Protein AF-A0A1S3DE75-F1 (afdb_monomer)

Structure (mmCIF, N/CA/C/O backbone):
data_AF-A0A1S3DE75-F1
#
_entry.id   AF-A0A1S3DE75-F1
#
loop_
_atom_site.group_PDB
_atom_site.id
_atom_site.type_symbol
_atom_site.label_atom_id
_atom_site.label_alt_id
_atom_site.label_comp_id
_atom_site.label_asym_id
_atom_site.label_entity_id
_atom_site.label_seq_id
_atom_site.pdbx_PDB_ins_code
_atom_site.Cartn_x
_atom_site.Cartn_y
_atom_site.Cartn_z
_atom_site.occupancy
_atom_site.B_iso_or_equiv
_atom_site.auth_seq_id
_atom_site.auth_comp_id
_atom_site.auth_asym_id
_atom_site.auth_atom_id
_atom_site.pdbx_PDB_model_num
ATOM 1 N N . MET A 1 1 ? -16.441 -26.857 -15.474 1.00 34.75 1 MET A N 1
ATOM 2 C CA . MET A 1 1 ? -15.901 -27.500 -14.256 1.00 34.75 1 MET A CA 1
ATOM 3 C C . MET A 1 1 ? -14.837 -26.567 -13.701 1.00 34.75 1 MET A C 1
ATOM 5 O O . MET A 1 1 ? -13.797 -26.429 -14.324 1.00 34.75 1 MET A O 1
ATOM 9 N N . PHE A 1 2 ? -15.134 -25.827 -12.632 1.00 34.88 2 PHE A N 1
ATOM 10 C CA . PHE A 1 2 ? -14.209 -24.833 -12.079 1.00 34.88 2 PHE A CA 1
ATOM 11 C C . PHE A 1 2 ? -13.299 -25.507 -11.050 1.00 34.88 2 PHE A C 1
ATOM 13 O O . PHE A 1 2 ? -13.782 -26.044 -10.053 1.00 34.88 2 PHE A O 1
ATOM 20 N N . SER A 1 3 ? -11.995 -25.526 -11.329 1.00 33.00 3 SER A N 1
ATOM 21 C CA . SER A 1 3 ? -10.992 -26.110 -10.441 1.00 33.00 3 SER A CA 1
ATOM 22 C C . SER A 1 3 ? -10.813 -25.211 -9.218 1.00 33.00 3 SER A C 1
ATOM 24 O O . SER A 1 3 ? -10.410 -24.055 -9.337 1.00 33.00 3 SER A O 1
ATOM 26 N N . LYS A 1 4 ? -11.157 -25.730 -8.036 1.00 35.06 4 LYS A N 1
ATOM 27 C CA . LYS A 1 4 ? -10.893 -25.080 -6.750 1.00 35.06 4 LYS A CA 1
ATOM 28 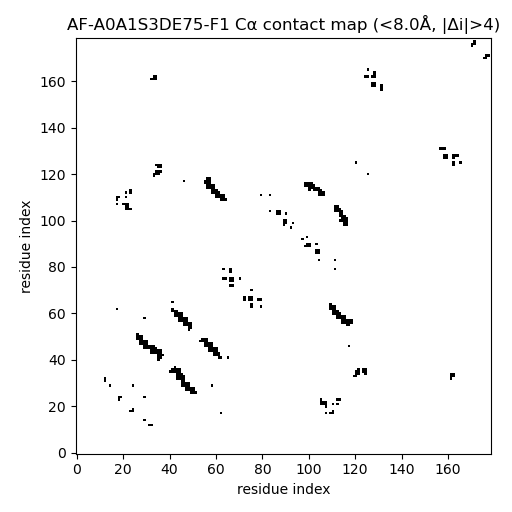C C . LYS A 1 4 ? -9.394 -25.151 -6.472 1.00 35.06 4 LYS A C 1
ATOM 30 O O . LYS A 1 4 ? -8.883 -26.210 -6.113 1.00 35.06 4 LYS A O 1
ATOM 35 N N . LEU A 1 5 ? -8.699 -24.023 -6.588 1.00 38.50 5 LEU A N 1
ATOM 36 C CA . LEU A 1 5 ? -7.341 -23.885 -6.071 1.00 38.50 5 LEU A CA 1
ATOM 37 C C . LEU A 1 5 ? -7.394 -23.823 -4.538 1.00 38.50 5 LEU A C 1
ATOM 39 O O . LEU A 1 5 ? -7.609 -22.778 -3.932 1.00 38.50 5 LEU A O 1
ATOM 43 N N . LYS A 1 6 ? -7.204 -24.983 -3.907 1.00 36.78 6 LYS A N 1
ATOM 44 C CA . LYS A 1 6 ? -6.891 -25.113 -2.484 1.00 36.78 6 LYS A CA 1
ATOM 45 C C . LYS A 1 6 ? -5.431 -24.694 -2.291 1.00 36.78 6 LYS A C 1
ATOM 47 O O . LYS A 1 6 ? -4.534 -25.489 -2.553 1.00 36.78 6 LYS A O 1
ATOM 52 N N . HIS A 1 7 ? -5.187 -23.459 -1.858 1.00 39.47 7 HIS A N 1
ATOM 53 C CA . HIS A 1 7 ? -3.853 -23.041 -1.428 1.00 39.47 7 HIS A CA 1
ATOM 54 C C . HIS A 1 7 ? -3.633 -23.426 0.034 1.00 39.47 7 HIS A C 1
ATOM 56 O O . HIS A 1 7 ? -4.394 -23.050 0.923 1.00 39.47 7 HIS A O 1
ATOM 62 N N . GLY A 1 8 ? -2.611 -24.256 0.242 1.00 29.09 8 GLY A N 1
ATOM 63 C CA . GLY A 1 8 ? -2.196 -24.759 1.538 1.00 29.09 8 GLY A CA 1
ATOM 64 C C . GLY A 1 8 ? -1.703 -23.647 2.457 1.00 29.09 8 GLY A C 1
ATOM 65 O O . GLY A 1 8 ? -0.953 -22.760 2.056 1.00 29.09 8 GLY A O 1
ATOM 66 N N . VAL A 1 9 ? -2.116 -23.756 3.715 1.00 41.72 9 VAL A N 1
ATOM 67 C CA . VAL A 1 9 ? -1.492 -23.102 4.861 1.00 41.72 9 VAL A CA 1
ATOM 68 C C . VAL A 1 9 ? -0.064 -23.635 4.978 1.00 41.72 9 VAL A C 1
ATOM 70 O O . VAL A 1 9 ? 0.138 -24.823 5.224 1.00 41.72 9 VAL A O 1
ATOM 73 N N . GLY A 1 10 ? 0.922 -22.763 4.785 1.00 28.89 10 GLY A N 1
ATOM 74 C CA . GLY A 1 10 ? 2.330 -23.102 4.946 1.00 28.89 10 GLY A CA 1
ATOM 75 C C . GLY A 1 10 ? 3.232 -21.871 4.926 1.00 28.89 10 GLY A C 1
ATOM 76 O O . GLY A 1 10 ? 3.527 -21.346 3.860 1.00 28.89 10 GLY A O 1
ATOM 77 N N . GLY A 1 11 ? 3.703 -21.459 6.108 1.00 29.78 11 GLY A N 1
ATOM 78 C CA . GLY A 1 11 ? 5.004 -20.794 6.259 1.00 29.78 11 GLY A CA 1
ATOM 79 C C . GLY A 1 11 ? 5.023 -19.266 6.367 1.00 29.78 11 GLY A C 1
ATOM 80 O O . GLY A 1 11 ? 5.466 -18.587 5.452 1.00 29.78 11 GLY A O 1
ATOM 81 N N . GLY A 1 12 ? 4.605 -18.754 7.528 1.00 37.59 12 GLY A N 1
AT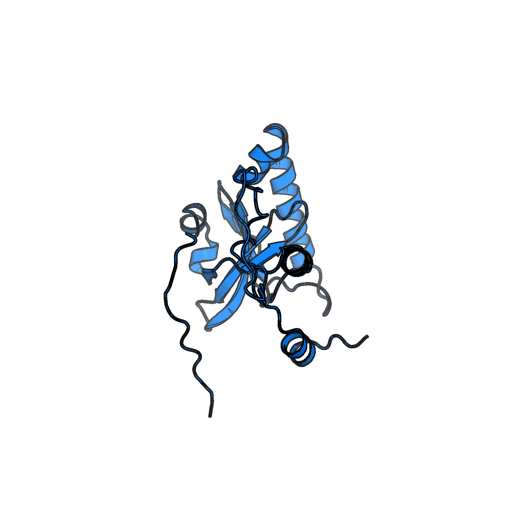OM 82 C CA . GLY A 1 12 ? 5.223 -17.647 8.276 1.00 37.59 12 GLY A CA 1
ATOM 83 C C . GLY A 1 12 ? 6.063 -16.595 7.539 1.00 37.59 12 GLY A C 1
ATOM 84 O O . GLY A 1 12 ? 7.282 -16.699 7.466 1.00 37.59 12 GLY A O 1
ATOM 85 N N . GLY A 1 13 ? 5.414 -15.490 7.184 1.00 36.56 13 GLY A N 1
ATOM 86 C CA . GLY A 1 13 ? 6.015 -14.160 7.134 1.00 36.56 13 GLY A CA 1
ATOM 87 C C . GLY A 1 13 ? 5.043 -13.227 7.833 1.00 36.56 13 GLY A C 1
ATOM 88 O O . GLY A 1 13 ? 4.163 -12.677 7.181 1.00 36.56 13 GLY A O 1
ATOM 89 N N . GLY A 1 14 ? 5.113 -13.190 9.168 1.00 39.88 14 GLY A N 1
ATOM 90 C CA . GLY A 1 14 ? 4.129 -12.529 10.018 1.00 39.88 14 GLY A CA 1
ATOM 91 C C . GLY A 1 14 ? 3.823 -11.124 9.519 1.00 39.88 14 GLY A C 1
ATOM 92 O O . GLY A 1 14 ? 4.705 -10.268 9.486 1.00 39.88 14 GLY A O 1
ATOM 93 N N . ALA A 1 15 ? 2.567 -10.917 9.134 1.00 49.06 15 ALA A N 1
ATOM 94 C CA . ALA A 1 15 ? 1.913 -9.625 9.167 1.00 49.06 15 ALA A CA 1
ATOM 95 C C . ALA A 1 15 ? 2.183 -9.026 10.553 1.00 49.06 15 ALA A C 1
ATOM 97 O O . ALA A 1 15 ? 1.559 -9.398 11.541 1.00 49.06 15 ALA A O 1
ATOM 98 N N . SER A 1 16 ? 3.234 -8.214 10.635 1.00 55.06 16 SER A N 1
ATOM 99 C CA . SER A 1 16 ? 3.745 -7.652 11.876 1.00 55.06 16 SER A CA 1
ATOM 100 C C . SER A 1 16 ? 2.615 -6.900 12.585 1.00 55.06 16 SER A C 1
ATOM 102 O O . SER A 1 16 ? 1.818 -6.257 11.902 1.00 55.06 16 SER A O 1
ATOM 104 N N . GLY A 1 17 ? 2.542 -6.957 13.923 1.00 58.66 17 GLY A N 1
ATOM 105 C CA . GLY A 1 17 ? 1.409 -6.494 14.757 1.00 58.66 17 GLY A CA 1
ATOM 106 C C . GLY A 1 17 ? 0.875 -5.068 14.512 1.00 58.66 17 GLY A C 1
ATOM 107 O O . GLY A 1 17 ? -0.168 -4.692 15.030 1.00 58.66 17 GLY A O 1
ATOM 108 N N . TYR A 1 18 ? 1.520 -4.276 13.660 1.00 63.47 18 TYR A N 1
ATOM 109 C CA . TYR A 1 18 ? 0.996 -3.020 13.115 1.00 63.47 18 TYR A CA 1
ATOM 110 C C . TYR A 1 18 ? -0.286 -3.203 12.288 1.00 63.47 18 TYR A C 1
ATOM 112 O O . TYR A 1 18 ? -1.089 -2.277 12.194 1.00 63.47 18 TYR A O 1
ATOM 120 N N . LEU A 1 19 ? -0.484 -4.387 11.697 1.00 66.12 19 LEU A N 1
ATOM 121 C CA . LEU A 1 19 ? -1.706 -4.730 10.970 1.00 66.12 19 LEU A CA 1
ATOM 122 C C . LEU A 1 19 ? -2.889 -5.019 11.894 1.00 66.12 19 LEU A C 1
ATOM 124 O O . LEU A 1 19 ? -4.020 -4.741 11.507 1.00 66.12 19 LEU A O 1
ATOM 128 N N . GLU A 1 20 ? -2.643 -5.516 13.109 1.00 66.62 20 GLU A N 1
ATOM 129 C CA . GLU A 1 20 ? -3.705 -5.760 14.098 1.00 66.62 20 GLU A CA 1
ATOM 130 C C . GLU A 1 20 ? -4.374 -4.449 14.536 1.00 66.62 20 GLU A C 1
ATOM 132 O O . GLU A 1 20 ? -5.568 -4.424 14.820 1.00 66.62 20 GLU A O 1
ATOM 137 N N . ASN A 1 21 ? -3.621 -3.345 14.515 1.00 76.12 21 ASN A N 1
ATOM 138 C CA . ASN A 1 21 ? -4.090 -2.023 14.928 1.00 76.12 21 ASN A CA 1
ATOM 139 C C . ASN A 1 21 ? -4.566 -1.135 13.766 1.00 76.12 21 ASN A C 1
ATOM 141 O O . ASN A 1 21 ? -5.000 -0.008 14.003 1.00 76.12 21 ASN A O 1
ATOM 145 N N . ASN A 1 22 ? -4.460 -1.586 12.512 1.00 88.00 22 ASN A N 1
ATOM 146 C CA . ASN A 1 22 ? -4.916 -0.811 11.359 1.00 88.00 22 ASN A CA 1
ATOM 147 C C . ASN A 1 22 ? -6.341 -1.233 10.956 1.00 88.00 22 ASN A C 1
ATOM 149 O O . ASN A 1 22 ? -6.628 -2.421 10.796 1.00 88.00 22 ASN A O 1
ATOM 153 N N . ALA A 1 23 ? -7.233 -0.257 10.748 1.00 91.56 23 ALA A N 1
ATOM 154 C CA . ALA A 1 23 ? -8.636 -0.497 10.399 1.00 91.56 23 ALA A CA 1
ATOM 155 C C . ALA A 1 23 ? -8.819 -1.308 9.102 1.00 91.56 23 ALA A C 1
ATOM 157 O O . ALA A 1 23 ? -9.837 -1.980 8.942 1.00 91.56 23 ALA A O 1
ATOM 158 N N . ILE A 1 24 ? -7.813 -1.335 8.217 1.00 93.00 24 ILE A N 1
ATOM 159 C CA . ILE A 1 24 ? -7.802 -2.142 6.988 1.00 93.00 24 ILE A CA 1
ATOM 160 C C . ILE A 1 24 ? -8.153 -3.624 7.251 1.00 93.00 24 ILE A C 1
ATOM 162 O O . ILE A 1 24 ? -8.858 -4.243 6.452 1.00 93.00 24 ILE A O 1
ATOM 166 N N . GLY A 1 25 ? -7.741 -4.189 8.396 1.00 91.56 25 GLY A N 1
ATOM 167 C CA . GLY A 1 25 ? -7.996 -5.593 8.752 1.00 91.56 25 GLY A CA 1
ATOM 168 C C . GLY A 1 25 ? -9.475 -5.923 9.005 1.00 91.56 25 GLY A C 1
ATOM 169 O O . GLY A 1 25 ? -9.885 -7.085 8.904 1.00 91.56 25 GLY A O 1
ATOM 170 N N . GLN A 1 26 ? -10.297 -4.904 9.280 1.00 93.12 26 GLN A N 1
ATOM 171 C CA . GLN A 1 26 ? -11.746 -5.045 9.452 1.00 93.12 26 GLN A CA 1
ATOM 172 C C . GLN A 1 26 ? -12.461 -5.282 8.118 1.00 93.12 26 GLN A C 1
ATOM 174 O O . GLN A 1 26 ? -13.496 -5.944 8.084 1.00 93.12 26 GLN A O 1
ATOM 179 N N . TYR A 1 27 ? -11.900 -4.779 7.016 1.00 94.81 27 TYR A N 1
ATOM 180 C CA . TYR A 1 27 ? -12.490 -4.866 5.679 1.00 94.81 27 TYR A CA 1
ATOM 181 C C . TYR A 1 27 ? -11.885 -5.995 4.840 1.00 94.81 27 TYR A C 1
ATOM 183 O O . TYR A 1 27 ? -12.559 -6.545 3.963 1.00 94.81 27 TYR A O 1
ATOM 191 N N . PHE A 1 28 ? -10.635 -6.368 5.124 1.00 95.75 28 PHE A N 1
ATOM 192 C CA . PHE A 1 28 ? -9.873 -7.316 4.319 1.00 95.75 28 PHE A CA 1
ATOM 193 C C . PHE A 1 28 ? -9.204 -8.399 5.163 1.00 95.75 28 PHE A C 1
ATOM 195 O O . PHE A 1 28 ? -8.755 -8.174 6.286 1.00 95.75 28 PHE A O 1
ATOM 202 N N . GLU A 1 29 ? -9.119 -9.594 4.593 1.00 94.94 29 GLU A N 1
ATOM 203 C CA . GLU A 1 29 ? -8.179 -10.618 5.028 1.00 94.94 29 GLU A CA 1
ATOM 204 C C . GLU A 1 29 ? -6.851 -10.387 4.304 1.00 94.94 29 GLU A C 1
ATOM 206 O O . GLU A 1 29 ? -6.811 -10.354 3.073 1.00 94.94 29 GLU A O 1
ATOM 211 N N . ILE A 1 30 ? -5.777 -10.178 5.066 1.00 93.75 30 ILE A N 1
ATOM 212 C CA . ILE A 1 30 ? -4.443 -9.897 4.530 1.00 93.75 30 ILE A CA 1
ATOM 213 C C . ILE A 1 30 ? -3.694 -11.216 4.370 1.00 93.75 30 ILE A C 1
ATOM 215 O O . ILE A 1 30 ? -3.505 -11.959 5.331 1.00 93.75 30 ILE A O 1
ATOM 219 N N . GLY A 1 31 ? -3.258 -11.490 3.148 1.00 91.75 31 GLY A N 1
ATOM 220 C CA . GLY A 1 31 ? -2.478 -12.659 2.787 1.00 91.75 31 GLY A CA 1
ATOM 221 C C . GLY A 1 31 ? -0.968 -12.420 2.837 1.00 91.75 31 GLY A C 1
ATOM 222 O O . GLY A 1 31 ? -0.432 -11.559 3.545 1.00 91.75 31 GLY A O 1
ATOM 223 N N . LYS A 1 32 ? -0.252 -13.230 2.058 1.00 90.94 32 LYS A N 1
ATOM 224 C CA . LYS A 1 32 ? 1.211 -13.209 1.990 1.00 90.94 32 LYS A CA 1
ATOM 225 C C . LYS A 1 32 ? 1.737 -11.946 1.307 1.00 90.94 32 LYS A C 1
ATOM 227 O O . LYS A 1 32 ? 1.088 -11.375 0.433 1.00 90.94 32 LYS A O 1
ATOM 232 N N . HIS A 1 33 ? 2.958 -11.563 1.669 1.00 91.00 33 HIS A N 1
ATOM 233 C CA . HIS A 1 33 ? 3.723 -10.547 0.948 1.00 91.00 33 HIS A CA 1
ATOM 234 C C . HIS A 1 33 ? 4.098 -11.075 -0.445 1.00 91.00 33 HIS A C 1
ATOM 236 O O . HIS A 1 33 ? 4.705 -12.141 -0.551 1.00 91.00 33 HIS A O 1
ATOM 242 N N . VAL A 1 34 ? 3.744 -10.342 -1.503 1.00 89.19 34 VAL A N 1
ATOM 243 C CA . VAL A 1 34 ? 3.984 -10.756 -2.898 1.00 89.19 34 VAL A CA 1
ATOM 244 C C . VAL A 1 34 ? 4.890 -9.822 -3.683 1.00 89.19 34 VAL A C 1
ATOM 246 O O . VAL A 1 34 ? 5.525 -10.256 -4.638 1.00 89.19 34 VAL A O 1
ATOM 249 N N . SER A 1 35 ? 4.974 -8.545 -3.313 1.00 90.62 35 SER A N 1
ATOM 250 C CA . SER A 1 35 ? 5.757 -7.571 -4.077 1.00 90.62 35 SER A CA 1
ATOM 251 C C . SER A 1 35 ? 6.100 -6.344 -3.240 1.00 90.62 35 SER A C 1
ATOM 253 O O . SER A 1 35 ? 5.491 -6.095 -2.204 1.00 90.62 35 SER A O 1
ATOM 255 N N . SER A 1 36 ? 7.077 -5.546 -3.667 1.00 91.06 36 SER A N 1
ATOM 256 C CA . SER A 1 36 ? 7.283 -4.196 -3.117 1.00 91.06 36 SER A CA 1
ATOM 257 C C . SER A 1 36 ? 7.188 -3.141 -4.216 1.00 91.06 36 SER A C 1
ATOM 259 O O . SER A 1 36 ? 7.433 -3.460 -5.377 1.00 91.06 36 SER A O 1
ATOM 261 N N . ALA A 1 37 ? 6.811 -1.908 -3.884 1.00 91.25 37 ALA A N 1
ATOM 262 C CA . ALA A 1 37 ? 6.658 -0.829 -4.859 1.00 91.25 37 ALA A CA 1
ATOM 263 C C . ALA A 1 37 ? 6.902 0.565 -4.261 1.00 91.25 37 ALA A C 1
ATOM 265 O O . ALA A 1 37 ? 7.109 0.731 -3.056 1.00 91.25 37 ALA A O 1
ATOM 266 N N . GLY A 1 38 ? 6.836 1.569 -5.138 1.00 88.06 38 GLY A N 1
ATOM 267 C CA . GLY A 1 38 ? 7.056 2.973 -4.814 1.00 88.06 38 GLY A CA 1
ATOM 268 C C . GLY A 1 38 ? 8.529 3.328 -4.603 1.00 88.06 38 GLY A C 1
ATOM 269 O O . GLY A 1 38 ? 9.402 2.463 -4.720 1.00 88.06 38 GLY A O 1
ATOM 270 N N . PRO A 1 39 ? 8.810 4.607 -4.300 1.00 83.88 39 PRO A N 1
ATOM 271 C CA . PRO A 1 39 ? 10.160 5.067 -4.001 1.00 83.88 39 PRO A CA 1
ATOM 272 C C . PRO A 1 39 ? 10.783 4.214 -2.900 1.00 83.88 39 PRO A C 1
ATOM 274 O O . PRO A 1 39 ? 10.120 3.924 -1.905 1.00 83.88 39 PRO A O 1
ATOM 277 N N . GLU A 1 40 ? 12.036 3.795 -3.083 1.00 84.56 40 GLU A N 1
ATOM 278 C CA . GLU A 1 40 ? 12.788 3.034 -2.072 1.00 84.56 40 GLU A CA 1
ATOM 279 C C . GLU A 1 40 ? 12.097 1.717 -1.640 1.00 84.56 40 GLU A C 1
ATOM 281 O O . GLU A 1 40 ? 12.392 1.160 -0.584 1.00 84.56 40 GLU A O 1
ATOM 286 N N . MET A 1 41 ? 11.157 1.201 -2.451 1.00 88.00 41 MET A N 1
ATOM 287 C CA . MET A 1 41 ? 10.432 -0.058 -2.216 1.00 88.00 41 MET A CA 1
ATOM 288 C C . MET A 1 41 ? 9.715 -0.110 -0.853 1.00 88.00 41 MET A C 1
ATOM 290 O O . MET A 1 41 ? 9.597 -1.176 -0.226 1.00 88.00 41 MET A O 1
ATOM 294 N N . VAL A 1 42 ? 9.259 1.060 -0.390 1.00 91.44 42 VAL A N 1
ATOM 295 C CA . VAL A 1 42 ? 8.653 1.257 0.935 1.00 91.44 42 VAL A CA 1
ATOM 296 C C . VAL A 1 42 ? 7.266 0.640 1.056 1.00 91.44 42 VAL A C 1
ATOM 298 O O . VAL A 1 42 ? 6.897 0.214 2.149 1.00 91.44 42 VAL A O 1
ATOM 301 N N . TRP A 1 43 ? 6.515 0.541 -0.044 1.00 94.25 43 TRP A N 1
ATOM 302 C CA . TRP A 1 43 ? 5.235 -0.154 -0.035 1.00 94.25 43 TRP A CA 1
ATOM 303 C C . TRP A 1 43 ? 5.460 -1.653 -0.131 1.00 94.25 43 TRP A C 1
ATOM 305 O O . TRP A 1 43 ? 6.038 -2.138 -1.106 1.00 94.25 43 TRP A O 1
ATOM 315 N N . LYS A 1 44 ? 4.969 -2.394 0.857 1.00 93.75 44 LYS A N 1
ATOM 316 C CA . LYS A 1 44 ? 4.830 -3.848 0.804 1.00 93.75 44 LYS A CA 1
ATOM 317 C C . LYS A 1 44 ? 3.440 -4.184 0.295 1.00 93.75 44 LYS A C 1
ATOM 319 O O . LYS A 1 44 ? 2.451 -3.697 0.827 1.00 93.75 44 LYS A O 1
ATOM 324 N N . ILE A 1 45 ? 3.380 -4.983 -0.761 1.00 94.50 45 ILE A N 1
ATOM 325 C CA . ILE A 1 45 ? 2.142 -5.393 -1.416 1.00 94.50 45 ILE A CA 1
ATOM 326 C C . ILE A 1 45 ? 1.831 -6.810 -0.970 1.00 94.50 45 ILE A C 1
ATOM 328 O O . ILE A 1 45 ? 2.618 -7.729 -1.209 1.00 94.50 45 ILE A O 1
ATOM 332 N N . HIS A 1 46 ? 0.688 -6.974 -0.329 1.00 94.06 46 HIS A N 1
ATOM 333 C CA . HIS A 1 46 ? 0.161 -8.255 0.098 1.00 94.06 46 HIS A CA 1
ATOM 334 C C . HIS A 1 46 ? -1.014 -8.657 -0.785 1.00 94.06 46 HIS A C 1
ATOM 336 O O . HIS A 1 46 ? -1.795 -7.803 -1.216 1.00 94.06 46 HIS A O 1
ATOM 342 N N . ASP A 1 47 ? -1.153 -9.960 -1.014 1.00 94.06 47 ASP A N 1
ATOM 343 C CA . ASP A 1 47 ? -2.425 -10.511 -1.476 1.00 94.06 47 ASP A CA 1
ATOM 344 C C . ASP A 1 47 ? -3.499 -10.205 -0.423 1.00 94.06 47 ASP A C 1
ATOM 346 O O . ASP A 1 47 ? -3.204 -10.117 0.771 1.00 94.06 47 ASP A O 1
ATOM 350 N N . GLY A 1 48 ? -4.751 -10.061 -0.836 1.00 95.06 48 GLY A N 1
ATOM 351 C CA . GLY A 1 48 ? -5.847 -9.886 0.102 1.00 95.06 48 GLY A CA 1
ATOM 352 C C . GLY A 1 48 ? -7.188 -10.312 -0.462 1.00 95.06 48 GLY A C 1
ATOM 353 O O . GLY A 1 48 ? -7.366 -10.453 -1.672 1.00 95.06 48 GLY A O 1
ATOM 354 N N . VAL A 1 49 ? -8.147 -10.502 0.437 1.00 96.31 49 VAL A N 1
ATOM 355 C CA . VAL A 1 49 ? -9.531 -10.831 0.091 1.00 96.31 49 VAL A CA 1
ATOM 356 C C . VAL A 1 49 ? -10.461 -9.878 0.824 1.00 96.31 49 VAL A C 1
ATOM 358 O O . VAL A 1 49 ? -10.382 -9.723 2.043 1.00 96.31 49 VAL A O 1
ATOM 361 N N . ARG A 1 50 ? -11.360 -9.222 0.089 1.00 96.50 50 ARG A N 1
ATOM 362 C CA . ARG A 1 50 ? -12.377 -8.358 0.685 1.00 96.50 50 ARG A CA 1
ATOM 363 C C . ARG A 1 50 ? -13.417 -9.199 1.411 1.00 96.50 50 ARG A C 1
ATOM 365 O O . ARG A 1 50 ? -14.042 -10.070 0.815 1.00 96.50 50 ARG A O 1
ATOM 372 N N . ARG A 1 51 ? -13.653 -8.905 2.689 1.00 95.88 51 ARG A N 1
ATOM 373 C CA . ARG A 1 51 ? -14.540 -9.708 3.546 1.00 95.88 51 ARG A CA 1
ATOM 374 C C . ARG A 1 51 ? -16.007 -9.663 3.120 1.00 95.88 51 ARG A C 1
ATOM 376 O O . ARG A 1 51 ? -16.723 -10.629 3.348 1.00 95.88 51 ARG A O 1
ATOM 383 N N . SER A 1 52 ? -16.458 -8.562 2.517 1.00 95.56 52 SER A N 1
ATOM 384 C CA . SER A 1 52 ? -17.870 -8.373 2.165 1.00 95.56 52 SER A CA 1
ATOM 385 C C . SER A 1 52 ? -18.341 -9.229 0.988 1.00 95.56 52 SER A C 1
ATOM 387 O O . SER A 1 52 ? -19.485 -9.671 0.990 1.00 95.56 52 SER A O 1
ATOM 389 N N . ASP A 1 53 ? -17.491 -9.459 -0.016 1.00 95.69 53 ASP A N 1
ATOM 390 C CA . ASP A 1 53 ? -17.871 -10.169 -1.244 1.00 95.69 53 ASP A CA 1
ATOM 391 C C . ASP A 1 53 ? -16.852 -11.209 -1.726 1.00 95.69 53 ASP A C 1
ATOM 393 O O . ASP A 1 53 ? -17.043 -11.816 -2.779 1.00 95.69 53 ASP A O 1
ATOM 397 N N . GLY A 1 54 ? -15.776 -11.428 -0.971 1.00 94.88 54 GLY A N 1
ATOM 398 C CA . GLY A 1 54 ? -14.760 -12.431 -1.277 1.00 94.88 54 GLY A CA 1
ATOM 399 C C . GLY A 1 54 ? -13.890 -12.097 -2.488 1.00 94.88 54 GLY A C 1
ATOM 400 O O . GLY A 1 54 ? -13.193 -12.980 -2.985 1.00 94.88 54 GLY A O 1
ATOM 401 N N . LYS A 1 55 ? -13.923 -10.859 -3.000 1.00 95.44 55 LYS A N 1
ATOM 402 C CA . LYS A 1 55 ? -13.094 -10.475 -4.148 1.00 95.44 55 LYS A CA 1
ATOM 403 C C . LYS A 1 55 ? -11.630 -10.345 -3.757 1.00 95.44 55 LYS A C 1
ATOM 405 O O . LYS A 1 55 ? -11.303 -9.767 -2.720 1.00 95.44 55 LYS A O 1
ATOM 410 N N . GLU A 1 56 ? -10.766 -10.847 -4.631 1.00 95.44 56 GLU A N 1
ATOM 411 C CA . GLU A 1 56 ? -9.323 -10.654 -4.537 1.00 95.44 56 GLU A CA 1
ATOM 412 C C . GLU A 1 56 ? -8.981 -9.166 -4.657 1.00 95.44 56 GLU A C 1
ATOM 414 O O . GLU A 1 56 ? -9.581 -8.435 -5.453 1.00 95.44 56 GLU A O 1
ATOM 419 N N . VAL A 1 57 ? -7.999 -8.734 -3.874 1.00 96.81 57 VAL A N 1
ATOM 420 C CA . VAL A 1 57 ? -7.448 -7.378 -3.864 1.00 96.81 57 VAL A CA 1
ATOM 421 C C . VAL A 1 57 ? -5.945 -7.429 -3.600 1.00 96.81 57 VAL A C 1
ATOM 423 O O . VAL A 1 57 ? -5.412 -8.455 -3.174 1.00 96.81 57 VAL A O 1
ATOM 426 N N . SER A 1 58 ? -5.267 -6.300 -3.786 1.00 96.50 58 SER A N 1
ATOM 427 C CA . SER A 1 58 ? -3.913 -6.106 -3.268 1.00 96.50 58 SER A CA 1
ATOM 428 C C . SER A 1 58 ? -3.882 -5.013 -2.215 1.00 96.50 58 SER A C 1
ATOM 430 O O . SER A 1 58 ? -4.435 -3.929 -2.413 1.00 96.50 58 SER A O 1
ATOM 432 N N . ILE A 1 59 ? -3.219 -5.304 -1.098 1.00 96.88 59 ILE A N 1
ATOM 433 C CA . ILE A 1 59 ? -3.139 -4.430 0.071 1.00 96.88 59 ILE A CA 1
ATOM 434 C C . ILE A 1 59 ? -1.725 -3.876 0.155 1.00 96.88 59 ILE A C 1
ATOM 436 O O . ILE A 1 59 ? -0.754 -4.620 0.293 1.00 96.88 59 ILE A O 1
ATOM 440 N N . PHE A 1 60 ? -1.616 -2.560 0.054 1.00 96.88 60 PHE A N 1
ATOM 441 C CA . PHE A 1 60 ? -0.360 -1.836 0.149 1.00 96.88 60 PHE A CA 1
ATOM 442 C C . PHE A 1 60 ? -0.165 -1.392 1.589 1.00 96.88 60 PHE A C 1
ATOM 444 O O . PHE A 1 60 ? -1.055 -0.773 2.161 1.00 96.88 60 PHE A O 1
ATOM 451 N N . ILE A 1 61 ? 0.994 -1.701 2.165 1.00 95.69 61 ILE A N 1
ATOM 452 C CA . ILE A 1 61 ? 1.321 -1.415 3.561 1.00 95.69 61 ILE A CA 1
ATOM 453 C C . ILE A 1 61 ? 2.680 -0.732 3.619 1.00 95.69 61 ILE A C 1
ATOM 455 O O . ILE A 1 61 ? 3.664 -1.220 3.064 1.00 95.69 61 ILE A O 1
ATOM 459 N N . PHE A 1 62 ? 2.737 0.394 4.316 1.00 94.50 62 PHE A N 1
ATOM 460 C CA . PHE A 1 62 ? 3.968 1.100 4.631 1.00 94.50 62 PHE A CA 1
ATOM 461 C C . PHE A 1 62 ? 4.129 1.180 6.145 1.00 94.50 62 PHE A C 1
ATOM 463 O O . PHE A 1 62 ? 3.315 1.795 6.829 1.00 94.50 62 PHE A O 1
ATOM 470 N N . GLU A 1 63 ? 5.201 0.588 6.670 1.00 92.44 63 GLU A N 1
ATOM 471 C CA . GLU A 1 63 ? 5.561 0.706 8.082 1.00 92.44 63 GLU A CA 1
ATOM 472 C C . GLU A 1 63 ? 6.376 1.982 8.312 1.00 92.44 63 GLU A C 1
ATOM 474 O O . GLU A 1 63 ? 7.497 2.125 7.815 1.00 92.44 63 GLU A O 1
ATOM 479 N N . LYS A 1 64 ? 5.871 2.896 9.144 1.00 90.81 64 LYS A N 1
ATOM 480 C CA . LYS A 1 64 ? 6.504 4.202 9.384 1.00 90.81 64 LYS A CA 1
ATOM 481 C C . LYS A 1 64 ? 7.897 4.078 10.008 1.00 90.81 64 LYS A C 1
ATOM 483 O O . LYS A 1 64 ? 8.742 4.948 9.801 1.00 90.81 64 LYS A O 1
ATOM 488 N N . LYS A 1 65 ? 8.182 2.977 10.715 1.00 86.81 65 LYS A N 1
ATOM 489 C CA . LYS A 1 65 ? 9.521 2.665 11.250 1.00 86.81 65 LYS A CA 1
ATOM 490 C C . LYS A 1 65 ? 10.582 2.508 10.150 1.00 86.81 65 LYS A C 1
ATOM 492 O O . LYS A 1 65 ? 11.765 2.722 10.395 1.00 86.81 65 LYS A O 1
ATOM 497 N N . MET A 1 66 ? 10.189 2.144 8.923 1.00 82.50 66 MET A N 1
ATOM 498 C CA . MET A 1 66 ? 11.126 2.044 7.800 1.00 82.50 66 MET A CA 1
ATOM 499 C C . MET A 1 66 ? 11.668 3.416 7.390 1.00 82.50 66 MET A C 1
ATOM 501 O O . MET A 1 66 ? 12.837 3.517 7.018 1.00 82.50 66 MET A O 1
ATOM 505 N N . ALA A 1 67 ? 10.875 4.482 7.531 1.00 80.94 67 ALA A N 1
ATOM 506 C CA . ALA A 1 67 ? 11.353 5.836 7.261 1.00 80.94 67 ALA A CA 1
ATOM 507 C C . ALA A 1 67 ? 12.410 6.306 8.271 1.00 80.94 67 ALA A C 1
ATOM 509 O O . ALA A 1 67 ? 13.289 7.078 7.899 1.00 80.94 67 ALA A O 1
ATOM 510 N N . GLU A 1 68 ? 12.373 5.812 9.512 1.00 74.62 68 GLU A N 1
ATOM 511 C CA . GLU A 1 68 ? 13.398 6.113 10.525 1.00 74.62 68 GLU A CA 1
ATOM 512 C C . GLU A 1 68 ? 14.751 5.481 10.187 1.00 74.62 68 GLU A C 1
ATOM 514 O O . GLU A 1 68 ? 15.793 6.061 10.472 1.00 74.62 68 GLU A O 1
ATOM 519 N N . LYS A 1 69 ? 14.747 4.299 9.560 1.00 70.88 69 LYS A N 1
ATOM 520 C CA . LYS A 1 69 ? 15.981 3.630 9.122 1.00 70.88 69 LYS A CA 1
ATOM 521 C C . LYS A 1 69 ? 16.591 4.294 7.896 1.00 70.88 69 LYS A C 1
ATOM 523 O O . LYS A 1 69 ? 17.808 4.335 7.758 1.00 70.88 69 LYS A O 1
ATOM 528 N N . LEU A 1 70 ? 15.739 4.787 7.002 1.00 64.81 70 LEU A N 1
ATOM 529 C CA . LEU A 1 70 ? 16.166 5.346 5.726 1.00 64.81 70 LEU A CA 1
ATOM 530 C C . LEU A 1 70 ? 16.595 6.817 5.846 1.00 64.81 70 LEU A C 1
ATOM 532 O O . LEU A 1 70 ? 17.386 7.299 5.041 1.00 64.81 70 LEU A O 1
ATOM 536 N N . HIS A 1 71 ? 16.082 7.548 6.841 1.00 64.88 71 HIS A N 1
ATOM 537 C CA . HIS A 1 71 ? 16.282 8.988 6.971 1.00 64.88 71 HIS A CA 1
ATOM 538 C C . HIS A 1 71 ? 16.415 9.447 8.434 1.00 64.88 71 HIS A C 1
ATOM 540 O O . HIS A 1 71 ? 15.995 8.775 9.366 1.00 64.88 71 HIS A O 1
ATOM 546 N N . LYS A 1 72 ? 16.942 10.664 8.654 1.00 70.75 72 LYS A N 1
ATOM 547 C CA . LYS A 1 72 ? 16.948 11.299 9.989 1.00 70.75 72 LYS A CA 1
ATOM 548 C C . LYS A 1 72 ? 15.510 11.407 10.550 1.00 70.75 72 LYS A C 1
ATOM 550 O O . LYS A 1 72 ? 14.620 11.748 9.770 1.00 70.75 72 LYS A O 1
ATOM 555 N N . PRO A 1 73 ? 15.281 11.277 11.878 1.00 62.19 73 PRO A N 1
ATOM 556 C CA . PRO A 1 73 ? 13.942 11.232 12.494 1.00 62.19 73 PRO A CA 1
ATOM 557 C C . PRO A 1 73 ? 12.976 12.342 12.052 1.00 62.19 73 PRO A C 1
ATOM 559 O O . PRO A 1 73 ? 11.795 12.091 11.838 1.00 62.19 73 PRO A O 1
ATOM 562 N N . LYS A 1 74 ? 13.488 13.560 11.813 1.00 65.12 74 LYS A N 1
ATOM 563 C CA . LYS A 1 74 ? 12.703 14.709 11.319 1.00 65.12 74 LYS A CA 1
ATOM 564 C C . LYS A 1 74 ? 12.017 14.477 9.963 1.00 65.12 74 LYS A C 1
ATOM 566 O O . LYS A 1 74 ? 11.111 15.224 9.627 1.00 65.12 74 LYS A O 1
ATOM 571 N N . ARG A 1 75 ? 12.443 13.484 9.174 1.00 78.19 75 ARG A N 1
ATOM 572 C CA . ARG A 1 75 ? 11.877 13.190 7.847 1.00 78.19 75 ARG A CA 1
ATOM 573 C C . ARG A 1 75 ? 10.817 12.093 7.862 1.00 78.19 75 ARG A C 1
ATOM 575 O O . ARG A 1 75 ? 10.146 11.938 6.851 1.00 78.19 75 ARG A O 1
ATOM 582 N N . LYS A 1 76 ? 10.633 11.361 8.970 1.00 85.12 76 LYS A N 1
ATOM 583 C CA . LYS A 1 76 ? 9.593 10.321 9.079 1.00 85.12 76 LYS A CA 1
ATOM 584 C C . LYS A 1 76 ? 8.210 10.890 8.767 1.00 85.12 76 LYS A C 1
ATOM 586 O O . LYS A 1 76 ? 7.488 10.330 7.945 1.00 85.12 76 LYS A O 1
ATOM 591 N N . GLU A 1 77 ? 7.883 12.019 9.389 1.00 88.44 77 GLU A N 1
ATOM 592 C CA . GLU A 1 77 ? 6.593 12.685 9.205 1.00 88.44 77 GLU A CA 1
ATOM 593 C C . GLU A 1 77 ? 6.429 13.178 7.768 1.00 88.44 77 GLU A C 1
ATOM 595 O O . GLU A 1 77 ? 5.420 12.911 7.129 1.00 88.44 77 GLU A O 1
ATOM 600 N N . THR A 1 78 ? 7.472 13.800 7.212 1.00 90.38 78 THR A N 1
ATOM 601 C CA . THR A 1 78 ? 7.478 14.265 5.820 1.00 90.38 78 THR A CA 1
ATOM 602 C C . THR A 1 78 ? 7.266 13.120 4.830 1.00 90.38 78 THR A C 1
ATOM 604 O O . THR A 1 78 ? 6.466 13.251 3.912 1.00 90.38 78 THR A O 1
ATOM 607 N N . VAL A 1 79 ? 7.952 11.987 5.012 1.00 91.00 79 VAL A N 1
ATOM 608 C CA . VAL A 1 79 ? 7.781 10.803 4.155 1.00 91.00 79 VAL A CA 1
ATOM 609 C C . VAL A 1 79 ? 6.363 10.253 4.287 1.00 91.00 79 VAL A C 1
ATOM 611 O O . VAL A 1 79 ? 5.722 9.982 3.278 1.00 91.00 79 VAL A O 1
ATOM 614 N N . THR A 1 80 ? 5.856 10.138 5.515 1.00 92.56 80 THR A N 1
ATOM 615 C CA . THR A 1 80 ? 4.491 9.663 5.782 1.00 92.56 80 THR A CA 1
ATOM 616 C C . THR A 1 80 ? 3.456 10.563 5.102 1.00 92.56 80 THR A C 1
ATOM 618 O O . THR A 1 80 ? 2.571 10.056 4.421 1.00 92.56 80 THR A O 1
ATOM 621 N N . GLU A 1 81 ? 3.604 11.885 5.206 1.00 94.06 81 GLU A N 1
ATOM 622 C CA . GLU A 1 81 ? 2.723 12.865 4.564 1.00 94.06 81 GLU A CA 1
ATOM 623 C C . GLU A 1 81 ? 2.750 12.753 3.036 1.00 94.06 81 GLU A C 1
ATOM 625 O O . GLU A 1 81 ? 1.698 12.681 2.404 1.00 94.06 81 GLU A O 1
ATOM 630 N N . ILE A 1 82 ? 3.946 12.684 2.438 1.00 93.94 82 ILE A N 1
ATOM 631 C CA . ILE A 1 82 ? 4.113 12.547 0.984 1.00 93.94 82 ILE A CA 1
ATOM 632 C C . ILE A 1 82 ? 3.425 11.274 0.486 1.00 93.94 82 ILE A C 1
ATOM 634 O O . ILE A 1 82 ? 2.687 11.312 -0.498 1.00 93.94 82 ILE A O 1
ATOM 638 N N . LEU A 1 83 ? 3.645 10.150 1.172 1.00 95.44 83 LEU A N 1
ATOM 639 C CA . LEU A 1 83 ? 3.031 8.874 0.819 1.00 95.44 83 LEU A CA 1
ATOM 640 C C . LEU A 1 83 ? 1.507 8.930 0.961 1.00 95.44 83 LEU A C 1
ATOM 642 O O . LEU A 1 83 ? 0.797 8.488 0.058 1.00 95.44 83 LEU A O 1
ATOM 646 N N . ARG A 1 84 ? 0.999 9.526 2.047 1.00 95.88 84 ARG A N 1
ATOM 647 C CA . ARG A 1 84 ? -0.440 9.685 2.275 1.00 95.88 84 ARG A CA 1
ATOM 648 C C . ARG A 1 84 ? -1.095 10.527 1.184 1.00 95.88 84 ARG A C 1
ATOM 650 O O . ARG A 1 84 ? -2.130 10.142 0.642 1.00 95.88 84 ARG A O 1
ATOM 657 N N . LEU A 1 85 ? -0.488 11.663 0.840 1.00 96.44 85 LEU A N 1
ATOM 658 C CA . LEU A 1 85 ? -0.983 12.550 -0.208 1.00 96.44 85 LEU A CA 1
ATOM 659 C C . LEU A 1 85 ? -0.940 11.879 -1.585 1.00 96.44 85 LEU A C 1
ATOM 661 O O . LEU A 1 85 ? -1.879 12.037 -2.361 1.00 96.44 85 LEU A O 1
ATOM 665 N N . GLY A 1 86 ? 0.101 11.091 -1.868 1.00 95.31 86 GLY A N 1
ATOM 666 C CA . GLY A 1 86 ? 0.209 10.323 -3.108 1.00 95.31 86 GLY A CA 1
ATOM 667 C C . GLY A 1 86 ? -0.952 9.343 -3.298 1.00 95.31 86 GLY A C 1
ATOM 668 O O . GLY A 1 86 ? -1.528 9.288 -4.383 1.00 95.31 86 GLY A O 1
ATOM 669 N N . VAL A 1 87 ? -1.359 8.631 -2.240 1.00 96.25 87 VAL A N 1
ATOM 670 C CA . VAL A 1 87 ? -2.524 7.730 -2.304 1.00 96.25 87 VAL A CA 1
ATOM 671 C C . VAL A 1 87 ? -3.822 8.517 -2.489 1.00 96.25 87 VAL A C 1
ATOM 673 O O . VAL A 1 87 ? -4.614 8.173 -3.361 1.00 96.25 87 VAL A O 1
ATOM 676 N N . LYS A 1 88 ? -4.003 9.638 -1.779 1.00 96.19 88 LYS A N 1
ATOM 677 C CA . LYS A 1 88 ? -5.178 10.511 -1.969 1.00 96.19 88 LYS A CA 1
ATOM 678 C C . LYS A 1 88 ? -5.292 11.061 -3.393 1.00 96.19 88 LYS A C 1
ATOM 680 O O . LYS A 1 88 ? -6.393 11.210 -3.907 1.00 96.19 88 LYS A O 1
ATOM 685 N N . GLN A 1 89 ? -4.173 11.372 -4.045 1.00 95.38 89 GLN A N 1
ATOM 686 C CA . GLN A 1 89 ? -4.177 11.771 -5.455 1.00 95.38 89 GLN A CA 1
ATOM 687 C C . GLN A 1 89 ? -4.544 10.596 -6.367 1.00 95.38 89 GLN A C 1
ATOM 689 O O . GLN A 1 89 ? -5.339 10.764 -7.291 1.00 95.38 89 GLN A O 1
ATOM 694 N N . LEU A 1 90 ? -4.010 9.405 -6.084 1.00 94.88 90 LEU A N 1
ATOM 695 C CA . LEU A 1 90 ? -4.329 8.185 -6.825 1.00 94.88 90 LEU A CA 1
ATOM 696 C C . LEU A 1 90 ? -5.826 7.838 -6.758 1.00 94.88 90 LEU A C 1
ATOM 698 O O . LEU A 1 90 ? -6.387 7.421 -7.762 1.00 94.88 90 LEU A O 1
ATOM 702 N N . GLU A 1 91 ? -6.492 8.083 -5.625 1.00 94.44 91 GLU A N 1
ATOM 703 C CA . GLU A 1 91 ? -7.948 7.911 -5.469 1.00 94.44 91 GLU A CA 1
ATOM 704 C C . GLU A 1 91 ? -8.772 8.786 -6.434 1.00 94.44 91 GLU A C 1
ATOM 706 O O . GLU A 1 91 ? -9.868 8.402 -6.857 1.00 94.44 91 GLU A O 1
ATOM 711 N N . VAL A 1 92 ? -8.256 9.967 -6.790 1.00 94.94 92 VAL A N 1
ATOM 712 C CA . VAL A 1 92 ? -8.936 10.925 -7.677 1.00 94.94 92 VAL A CA 1
ATOM 713 C C . VAL A 1 92 ? -8.682 10.602 -9.152 1.00 94.94 92 VAL A C 1
ATOM 715 O O . VAL A 1 92 ? -9.561 10.820 -9.991 1.00 94.94 92 VAL A O 1
ATOM 718 N N . TYR A 1 93 ? -7.511 10.060 -9.494 1.00 92.00 93 TYR A N 1
ATOM 719 C CA . TYR A 1 93 ? -7.182 9.709 -10.872 1.00 92.00 93 TYR A CA 1
ATOM 720 C C . TYR A 1 93 ? -7.905 8.436 -11.321 1.00 92.00 93 TYR A C 1
ATOM 722 O O . TYR A 1 93 ? -7.648 7.341 -10.832 1.00 92.00 93 TYR A O 1
ATOM 730 N N . ARG A 1 94 ? -8.783 8.563 -12.322 1.00 86.25 94 ARG A N 1
ATOM 731 C CA . ARG A 1 94 ? -9.474 7.421 -12.937 1.00 86.25 94 ARG A CA 1
ATOM 732 C C . ARG A 1 94 ? -9.063 7.256 -14.388 1.00 86.25 94 ARG A C 1
ATOM 734 O O . ARG A 1 94 ? -9.528 7.988 -15.257 1.00 86.25 94 ARG A O 1
ATOM 741 N N . HIS A 1 95 ? -8.201 6.279 -14.643 1.00 88.69 95 HIS A N 1
ATOM 742 C CA . HIS A 1 95 ? -7.771 5.917 -15.988 1.00 88.69 95 HIS A CA 1
ATOM 743 C C . HIS A 1 95 ? -7.504 4.406 -16.068 1.00 88.69 95 HIS A C 1
ATOM 745 O O . HIS A 1 95 ? -6.921 3.872 -15.130 1.00 88.69 95 HIS A O 1
ATOM 751 N N . PRO A 1 96 ? -7.835 3.714 -17.177 1.00 86.19 96 PRO A N 1
ATOM 752 C CA . PRO A 1 96 ? -7.621 2.264 -17.306 1.00 86.19 96 PRO A CA 1
ATOM 753 C C . PRO A 1 96 ? -6.165 1.804 -17.145 1.00 86.19 96 PRO A C 1
ATOM 755 O O . PRO A 1 96 ? -5.912 0.642 -16.863 1.00 86.19 96 PRO A O 1
ATOM 758 N N . LYS A 1 97 ? -5.203 2.712 -17.354 1.00 87.50 97 LYS A N 1
ATOM 759 C CA . LYS A 1 97 ? -3.756 2.463 -17.195 1.00 87.50 97 LYS A CA 1
ATOM 760 C C . LYS A 1 97 ? -3.181 2.978 -15.864 1.00 87.50 97 LYS A C 1
ATOM 762 O O . LYS A 1 97 ? -1.966 3.086 -15.732 1.00 87.50 97 LYS A O 1
ATOM 767 N N . ILE A 1 98 ? -4.030 3.374 -14.916 1.00 89.94 98 ILE A N 1
ATOM 768 C CA . ILE A 1 98 ? -3.632 3.829 -13.579 1.00 89.94 98 ILE A CA 1
ATOM 769 C C . ILE A 1 98 ? -4.239 2.872 -12.557 1.00 89.94 98 ILE A C 1
ATOM 771 O O . ILE A 1 98 ? -5.407 2.514 -12.669 1.00 89.94 98 ILE A O 1
ATOM 775 N N . LEU A 1 99 ? -3.436 2.489 -11.564 1.00 92.50 99 LEU A N 1
ATOM 776 C CA . LEU A 1 99 ? -3.838 1.572 -10.503 1.00 92.50 99 LEU A CA 1
ATOM 777 C C . LEU A 1 99 ? -5.090 2.081 -9.777 1.00 92.50 99 LEU A C 1
ATOM 779 O O . LEU A 1 99 ? -5.083 3.181 -9.220 1.00 92.50 99 LEU A O 1
ATOM 783 N N . SER A 1 100 ? -6.146 1.270 -9.757 1.00 94.00 100 SER A N 1
ATOM 784 C CA . SER A 1 100 ? -7.409 1.644 -9.123 1.00 94.00 100 SER A CA 1
ATOM 785 C C . SER A 1 100 ? -7.398 1.381 -7.614 1.00 94.00 100 SER A C 1
ATOM 787 O O . SER A 1 100 ? -7.186 0.250 -7.167 1.00 94.00 100 SER A O 1
ATOM 789 N N . VAL A 1 101 ? -7.670 2.421 -6.818 1.00 96.56 101 VAL A N 1
ATOM 790 C CA . VAL A 1 101 ? -7.860 2.313 -5.362 1.00 96.56 101 VAL A CA 1
ATOM 791 C C . VAL A 1 101 ? -9.290 1.861 -5.062 1.00 96.56 101 VAL A C 1
ATOM 793 O O . VAL A 1 101 ? -10.257 2.509 -5.459 1.00 96.56 101 VAL A O 1
ATOM 796 N N . LEU A 1 102 ? -9.418 0.740 -4.349 1.00 95.62 102 LEU A N 1
ATOM 797 C CA . LEU A 1 102 ? -10.697 0.147 -3.944 1.00 95.62 102 LEU A CA 1
ATOM 798 C C . LEU A 1 102 ? -11.096 0.522 -2.516 1.00 95.62 102 LEU A C 1
ATOM 800 O O . LEU A 1 102 ? -12.288 0.589 -2.219 1.00 95.62 102 LEU A O 1
ATOM 804 N N . HIS A 1 103 ? -10.112 0.730 -1.640 1.00 97.12 103 HIS A N 1
ATOM 805 C CA . HIS A 1 103 ? -10.310 1.212 -0.275 1.00 97.12 103 HIS A CA 1
ATOM 806 C C . HIS A 1 103 ? -9.313 2.334 -0.005 1.00 97.12 103 HIS A C 1
ATOM 808 O O . HIS A 1 103 ? -8.123 2.122 -0.271 1.00 97.12 103 HIS A O 1
ATOM 814 N N . PRO A 1 104 ? -9.778 3.494 0.489 1.00 96.81 104 PRO A N 1
ATOM 815 C CA . PRO A 1 104 ? -8.924 4.648 0.728 1.00 96.81 104 PRO A CA 1
ATOM 816 C C . PRO A 1 104 ? -7.858 4.350 1.783 1.00 96.81 104 PRO A C 1
ATOM 818 O O . PRO A 1 104 ? -7.858 3.309 2.440 1.00 96.81 104 PRO A O 1
ATOM 821 N N . ILE A 1 105 ? -6.926 5.279 1.944 1.00 97.12 105 ILE A N 1
ATOM 822 C CA . ILE A 1 105 ? -5.852 5.118 2.920 1.00 97.12 105 ILE A CA 1
ATOM 823 C C . ILE A 1 105 ? -6.344 5.134 4.376 1.00 97.12 105 ILE A C 1
ATOM 825 O O . ILE A 1 105 ? -6.975 6.083 4.833 1.00 97.12 105 ILE A O 1
ATOM 829 N N . GLU A 1 106 ? -5.971 4.093 5.113 1.00 96.12 106 GLU A N 1
ATOM 830 C CA . GLU A 1 106 ? -6.140 3.928 6.552 1.00 96.12 106 GLU A CA 1
ATOM 831 C C . GLU A 1 106 ? -4.800 4.150 7.258 1.00 96.12 106 GLU A C 1
ATOM 833 O O . GLU A 1 106 ? -3.774 3.543 6.923 1.00 96.12 106 GLU A O 1
ATOM 838 N N . GLU A 1 107 ? -4.803 5.006 8.272 1.00 94.69 107 GLU A N 1
ATOM 839 C CA . GLU A 1 107 ? -3.609 5.377 9.022 1.00 94.69 107 GLU A CA 1
ATOM 840 C C . GLU A 1 107 ? -3.717 4.929 10.480 1.00 94.69 107 GLU A C 1
ATOM 842 O O . GLU A 1 107 ? -4.695 5.210 11.167 1.00 94.69 107 GLU A O 1
ATOM 847 N N . CYS A 1 108 ? -2.669 4.268 10.970 1.00 92.50 108 CYS A N 1
ATOM 848 C CA . CYS A 1 108 ? -2.463 4.007 12.390 1.00 92.50 108 CYS A CA 1
ATOM 849 C C . CYS A 1 108 ? -1.120 4.623 12.843 1.00 92.50 108 CYS A C 1
ATOM 851 O O . CYS A 1 108 ? -0.348 5.119 12.008 1.00 92.50 108 CYS A O 1
ATOM 853 N N . PRO A 1 109 ? -0.796 4.633 14.150 1.00 90.94 109 PRO A N 1
ATOM 854 C CA . PRO A 1 109 ? 0.458 5.209 14.645 1.00 90.94 109 PRO A CA 1
ATOM 855 C C . PRO A 1 109 ? 1.716 4.632 13.983 1.00 90.94 109 PRO A C 1
ATOM 857 O O . PRO A 1 109 ? 2.695 5.355 13.801 1.00 90.94 109 PRO A O 1
ATOM 860 N N . ASP A 1 110 ? 1.658 3.371 13.548 1.00 90.88 110 ASP A N 1
ATOM 861 C CA . ASP A 1 110 ? 2.821 2.636 13.053 1.00 90.88 110 ASP A CA 1
ATOM 862 C C . ASP A 1 110 ? 2.835 2.404 11.537 1.00 90.88 110 ASP A C 1
ATOM 864 O O . ASP A 1 110 ? 3.897 2.103 10.983 1.00 90.88 110 ASP A O 1
ATOM 868 N N . ALA A 1 111 ? 1.701 2.548 10.844 1.00 94.12 111 ALA A N 1
ATOM 869 C CA . ALA A 1 111 ? 1.595 2.194 9.431 1.00 94.12 111 ALA A CA 1
ATOM 870 C C . ALA A 1 111 ? 0.556 3.013 8.649 1.00 94.12 111 ALA A C 1
ATOM 872 O O . ALA A 1 111 ? -0.399 3.551 9.209 1.00 94.12 111 ALA A O 1
ATOM 873 N N . LEU A 1 112 ? 0.752 3.063 7.331 1.00 95.88 112 LEU A N 1
ATOM 874 C CA . LEU A 1 112 ? -0.258 3.434 6.339 1.00 95.88 112 LEU A CA 1
ATOM 875 C C . LEU A 1 112 ? -0.668 2.176 5.572 1.00 95.88 112 LEU A C 1
ATOM 877 O O . LEU A 1 112 ? 0.205 1.383 5.208 1.00 95.88 112 LEU A O 1
ATOM 881 N N . ALA A 1 113 ? -1.959 2.008 5.293 1.00 96.94 113 ALA A N 1
ATOM 882 C CA . ALA A 1 113 ? -2.454 0.902 4.483 1.00 96.94 113 ALA A CA 1
ATOM 883 C C . ALA A 1 113 ? -3.594 1.331 3.555 1.00 96.94 113 ALA A C 1
ATOM 885 O O . ALA A 1 113 ? -4.415 2.151 3.935 1.00 96.94 113 ALA A O 1
ATOM 886 N N . PHE A 1 114 ? -3.666 0.778 2.347 1.00 97.56 114 PHE A N 1
ATOM 887 C CA . PHE A 1 114 ? -4.797 0.974 1.429 1.00 97.56 114 PHE A CA 1
ATOM 888 C C . PHE A 1 114 ? -4.986 -0.264 0.548 1.00 97.56 114 PHE A C 1
ATOM 890 O O . PHE A 1 114 ? -4.075 -1.092 0.440 1.00 97.56 114 PHE A O 1
ATOM 897 N N . ALA A 1 115 ? -6.158 -0.410 -0.077 1.00 97.50 115 ALA A N 1
ATOM 898 C CA . ALA A 1 115 ? -6.451 -1.554 -0.943 1.00 97.50 115 ALA A CA 1
ATOM 899 C C . ALA A 1 115 ? -6.716 -1.123 -2.386 1.00 97.50 115 ALA A C 1
ATOM 901 O O . ALA A 1 115 ? -7.327 -0.089 -2.652 1.00 97.50 115 ALA A O 1
ATOM 902 N N . THR A 1 116 ? -6.285 -1.957 -3.323 1.00 96.94 116 THR A N 1
ATOM 903 C CA . THR A 1 116 ? -6.356 -1.728 -4.771 1.00 96.94 116 THR A CA 1
ATOM 904 C C . THR A 1 116 ? -6.882 -2.965 -5.483 1.00 96.94 116 THR A C 1
ATOM 906 O O . THR A 1 116 ? -7.066 -4.020 -4.866 1.00 96.94 116 THR A O 1
ATOM 909 N N . GLU A 1 117 ? -7.121 -2.843 -6.786 1.00 94.69 117 GLU A N 1
ATOM 910 C CA . GLU A 1 117 ? -7.299 -4.013 -7.645 1.00 94.69 117 GLU A CA 1
ATOM 911 C C . GLU A 1 117 ? -6.137 -5.019 -7.495 1.00 94.69 117 GLU A C 1
ATOM 913 O O . GLU A 1 117 ? -5.032 -4.629 -7.114 1.00 94.69 117 GLU A O 1
ATOM 918 N N . PRO A 1 118 ? -6.355 -6.319 -7.765 1.00 93.19 118 PRO A N 1
ATOM 919 C CA . PRO A 1 118 ? -5.290 -7.314 -7.691 1.00 93.19 118 PRO A CA 1
ATOM 920 C C . PRO A 1 118 ? -4.076 -6.948 -8.550 1.00 93.19 118 PRO A C 1
ATOM 922 O O . PRO A 1 118 ? -4.168 -6.845 -9.773 1.00 93.19 118 PRO A O 1
ATOM 925 N N . VAL A 1 119 ? -2.918 -6.826 -7.908 1.00 90.38 119 VAL A N 1
ATOM 926 C CA . VAL A 1 119 ? -1.617 -6.593 -8.534 1.00 90.38 119 VAL A CA 1
ATOM 927 C C . VAL A 1 119 ? -0.816 -7.884 -8.505 1.00 90.38 119 VAL A C 1
ATOM 929 O O . VAL A 1 119 ? -0.587 -8.478 -7.455 1.00 90.38 119 VAL A O 1
ATOM 932 N N . TYR A 1 120 ? -0.335 -8.308 -9.671 1.00 84.69 120 TYR A N 1
ATOM 933 C CA . TYR A 1 120 ? 0.470 -9.523 -9.773 1.00 84.69 120 TYR A CA 1
ATOM 934 C C . TYR A 1 120 ? 1.885 -9.336 -9.207 1.00 84.69 120 TYR A C 1
ATOM 936 O O . TYR A 1 120 ? 2.348 -10.139 -8.395 1.00 84.69 120 TYR A O 1
ATOM 944 N N . ALA A 1 121 ? 2.578 -8.285 -9.644 1.00 84.06 121 ALA A N 1
ATOM 945 C CA . ALA A 1 121 ? 3.901 -7.899 -9.169 1.00 84.06 121 ALA A CA 1
ATOM 946 C C . ALA A 1 121 ? 4.227 -6.470 -9.618 1.00 84.06 121 ALA A C 1
ATOM 948 O O . ALA A 1 121 ? 3.637 -5.958 -10.570 1.00 84.06 121 ALA A O 1
ATOM 949 N N . SER A 1 122 ? 5.205 -5.843 -8.970 1.00 86.00 122 SER A N 1
ATOM 950 C CA . SER A 1 122 ? 5.868 -4.658 -9.506 1.00 86.00 122 SER A CA 1
ATOM 951 C C . SER A 1 122 ? 7.003 -5.063 -10.445 1.00 86.00 122 SER A C 1
ATOM 953 O O . SER A 1 122 ? 7.618 -6.121 -10.285 1.00 86.00 122 SER A O 1
ATOM 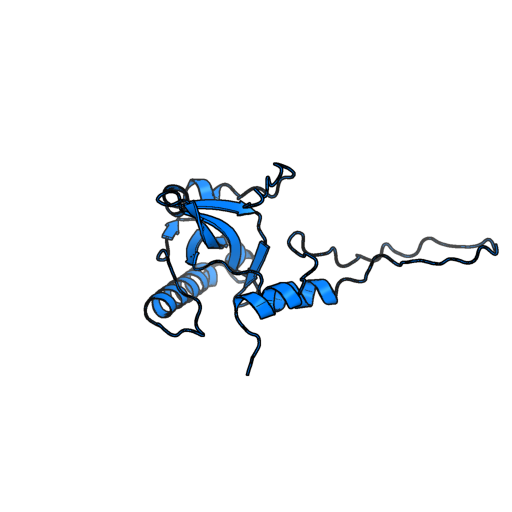955 N N . LEU A 1 123 ? 7.345 -4.181 -11.385 1.00 85.31 123 LEU A N 1
ATOM 956 C CA . LEU A 1 123 ? 8.507 -4.377 -12.253 1.00 85.31 123 L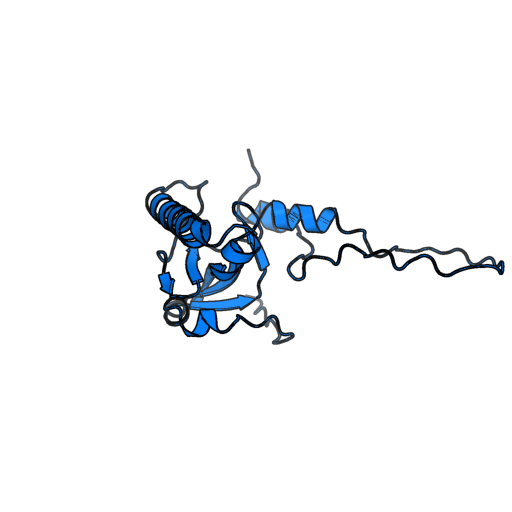EU A CA 1
ATOM 957 C C . LEU A 1 123 ? 9.793 -4.589 -11.442 1.00 85.31 123 LEU A C 1
ATOM 959 O O . LEU A 1 123 ? 10.597 -5.452 -11.770 1.00 85.31 123 LEU A O 1
ATOM 963 N N . ALA A 1 124 ? 9.969 -3.849 -10.350 1.00 83.81 124 ALA A N 1
ATOM 964 C CA . ALA A 1 124 ? 11.151 -3.975 -9.512 1.00 83.81 124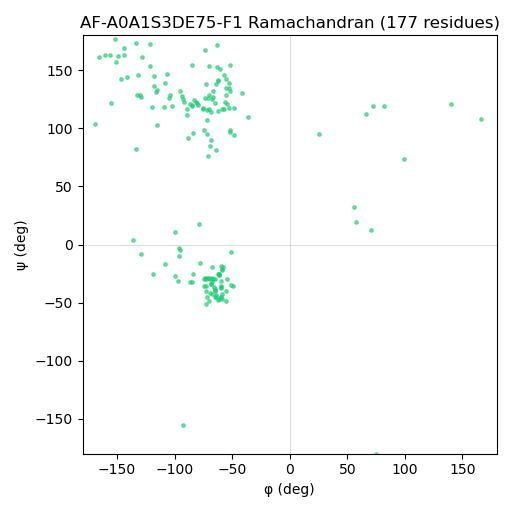 ALA A CA 1
ATOM 965 C C . ALA A 1 124 ? 11.238 -5.353 -8.821 1.00 83.81 124 ALA A C 1
ATOM 967 O O . ALA A 1 124 ? 12.323 -5.922 -8.735 1.00 83.81 124 ALA A O 1
ATOM 968 N N . SER A 1 125 ? 10.109 -5.943 -8.406 1.00 82.44 125 SER A N 1
ATOM 969 C CA . SER A 1 125 ? 10.071 -7.323 -7.894 1.00 82.44 125 SER A CA 1
ATOM 970 C C . SER A 1 125 ? 10.303 -8.377 -8.986 1.00 82.44 125 SER A C 1
ATOM 972 O O . SER A 1 125 ? 10.832 -9.450 -8.689 1.00 82.44 125 SER A O 1
ATOM 974 N N . ILE A 1 126 ? 9.941 -8.087 -10.240 1.00 82.62 126 ILE A N 1
ATOM 975 C CA . ILE A 1 126 ? 10.245 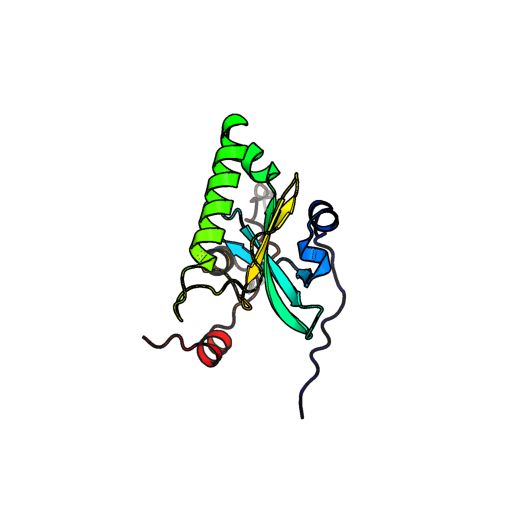-8.945 -11.395 1.00 82.62 126 ILE A CA 1
ATOM 976 C C . ILE A 1 126 ? 11.744 -8.926 -11.707 1.00 82.62 126 ILE A C 1
ATOM 978 O O . ILE A 1 126 ? 12.366 -9.980 -11.822 1.00 82.62 126 ILE A O 1
ATOM 982 N N . LEU A 1 127 ? 12.339 -7.738 -11.788 1.00 80.81 127 LEU A N 1
ATOM 983 C CA . LEU A 1 127 ? 13.761 -7.572 -12.090 1.00 80.81 127 LEU A CA 1
ATOM 984 C C . LEU A 1 127 ? 14.657 -8.148 -10.985 1.00 80.81 127 LEU A C 1
ATOM 986 O O . LEU A 1 127 ? 15.620 -8.849 -11.282 1.00 80.81 127 LEU A O 1
ATOM 990 N N . ALA A 1 128 ? 14.293 -7.956 -9.714 1.00 75.88 128 ALA A N 1
ATOM 991 C CA . ALA A 1 128 ? 15.036 -8.526 -8.589 1.00 75.88 128 ALA A CA 1
ATOM 992 C C . ALA A 1 128 ? 15.080 -10.069 -8.602 1.00 75.88 128 ALA A C 1
ATOM 994 O O . ALA A 1 128 ? 16.001 -10.669 -8.050 1.00 75.88 128 ALA A O 1
ATOM 995 N N . PHE A 1 129 ? 14.095 -10.731 -9.223 1.00 64.69 129 PHE A N 1
ATOM 996 C CA . PHE A 1 129 ? 14.131 -12.181 -9.426 1.00 64.69 129 PHE A CA 1
ATOM 997 C C . PHE A 1 129 ? 15.144 -12.585 -10.503 1.00 64.69 129 PHE A C 1
ATOM 999 O O . PHE A 1 129 ? 15.858 -13.567 -10.318 1.00 64.69 129 PHE A O 1
ATOM 1006 N N . GLN A 1 130 ? 15.232 -11.824 -11.599 1.00 62.00 130 GLN A N 1
ATOM 1007 C CA . GLN A 1 130 ? 16.150 -12.105 -12.710 1.00 62.00 130 GLN A CA 1
ATOM 1008 C C . GLN A 1 130 ? 17.621 -11.906 -12.326 1.00 62.00 130 GLN A C 1
ATOM 1010 O O . GLN A 1 130 ? 18.483 -12.636 -12.806 1.00 62.00 130 GLN A O 1
ATOM 1015 N N . GLU A 1 131 ? 17.905 -10.944 -11.449 1.00 60.28 131 GLU A N 1
ATOM 1016 C CA . GLU A 1 131 ? 19.267 -10.644 -10.997 1.00 60.28 131 GLU A CA 1
ATOM 1017 C C . GLU A 1 131 ? 19.787 -11.644 -9.948 1.00 60.28 131 GLU A C 1
ATOM 1019 O O . GLU A 1 131 ? 20.993 -11.744 -9.720 1.00 60.28 131 GLU A O 1
ATOM 1024 N N . SER A 1 132 ? 18.905 -12.436 -9.323 1.00 55.66 132 SER A N 1
ATOM 1025 C CA . SER A 1 132 ? 19.348 -13.462 -8.382 1.00 55.66 132 SER A CA 1
ATOM 1026 C C . SER A 1 132 ? 19.937 -14.654 -9.143 1.00 55.66 132 SER A C 1
ATOM 1028 O O . SER A 1 132 ? 19.198 -15.326 -9.872 1.00 55.66 132 SER A O 1
ATOM 1030 N N . PRO A 1 133 ? 21.235 -14.969 -8.967 1.00 49.94 133 PRO A N 1
ATOM 1031 C CA . PRO A 1 133 ? 21.864 -16.063 -9.689 1.00 49.94 133 PRO A CA 1
ATOM 1032 C C . PRO A 1 133 ? 21.072 -17.353 -9.459 1.00 49.94 133 PRO A C 1
ATOM 1034 O O . PRO A 1 133 ? 20.728 -17.715 -8.328 1.00 49.94 133 PRO A O 1
ATOM 1037 N N . ALA A 1 134 ? 20.720 -18.026 -10.555 1.00 51.25 134 ALA A N 1
ATOM 1038 C CA . ALA A 1 134 ? 20.144 -19.359 -10.496 1.00 51.25 134 ALA A CA 1
ATOM 1039 C C . ALA A 1 134 ? 21.065 -20.261 -9.656 1.00 51.25 134 ALA A C 1
ATOM 1041 O O . ALA A 1 134 ? 22.286 -20.154 -9.795 1.00 51.25 134 ALA A O 1
ATOM 1042 N N . PRO A 1 135 ? 20.530 -21.139 -8.785 1.00 49.31 135 PRO A N 1
ATOM 1043 C CA . PRO A 1 135 ? 21.355 -22.178 -8.200 1.00 49.31 135 PRO A CA 1
ATOM 1044 C C . PRO A 1 135 ? 21.927 -22.965 -9.373 1.00 49.31 135 PRO A C 1
ATOM 1046 O O . PRO A 1 135 ? 21.172 -23.494 -10.188 1.00 49.31 135 PRO A O 1
ATOM 1049 N N . ASN A 1 136 ? 23.251 -22.929 -9.495 1.00 47.94 136 ASN A N 1
ATOM 1050 C CA . ASN A 1 136 ? 24.024 -23.601 -10.524 1.00 47.94 136 ASN A CA 1
ATOM 1051 C C . ASN A 1 136 ? 23.385 -24.956 -10.852 1.00 47.94 136 ASN A C 1
ATOM 1053 O O . ASN A 1 136 ? 23.454 -25.879 -10.041 1.00 47.94 136 ASN A O 1
ATOM 1057 N N . HIS A 1 137 ? 22.787 -25.097 -12.037 1.00 47.41 137 HIS A N 1
ATOM 1058 C CA . HIS A 1 137 ? 22.563 -26.416 -12.610 1.00 47.41 137 HIS A CA 1
ATOM 1059 C C . HIS A 1 137 ? 23.942 -26.930 -13.028 1.00 47.41 137 HIS A C 1
ATOM 1061 O O . HIS A 1 137 ? 24.339 -26.867 -14.189 1.00 47.41 137 HIS A O 1
ATOM 1067 N N . SER A 1 138 ? 24.726 -27.354 -12.041 1.00 42.34 138 SER A N 1
ATOM 1068 C CA . SER A 1 138 ? 26.021 -27.974 -12.236 1.00 42.34 138 SER A CA 1
ATOM 1069 C C . SER A 1 138 ? 25.793 -29.337 -12.883 1.00 42.34 138 SER A C 1
ATOM 1071 O O . SER A 1 138 ? 25.626 -30.347 -12.201 1.00 42.34 138 SER A O 1
ATOM 1073 N N . THR A 1 139 ? 25.785 -29.390 -14.212 1.00 41.69 139 THR A N 1
ATOM 1074 C CA . THR A 1 139 ? 26.209 -30.601 -14.911 1.00 41.69 139 THR A CA 1
ATOM 1075 C C . THR A 1 139 ? 27.713 -30.730 -14.683 1.00 41.69 139 THR A C 1
ATOM 1077 O O . THR A 1 139 ? 28.506 -30.234 -15.478 1.00 41.69 139 THR A O 1
ATOM 1080 N N . ASN A 1 140 ? 28.120 -31.323 -13.562 1.00 45.00 140 ASN A N 1
ATOM 1081 C CA . ASN A 1 140 ? 29.522 -31.673 -13.353 1.00 45.00 140 ASN A CA 1
ATOM 1082 C C . ASN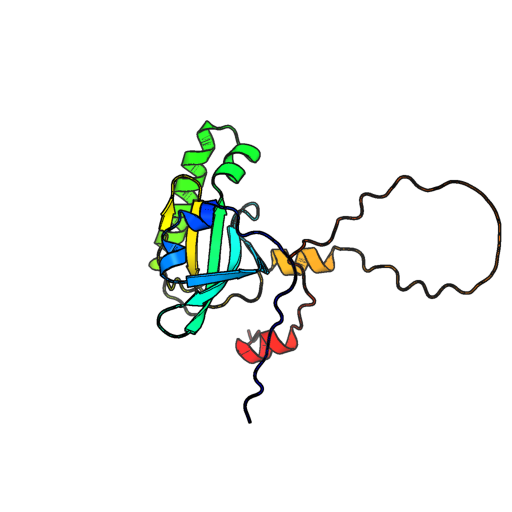 A 1 140 ? 29.812 -32.977 -14.115 1.00 45.00 140 ASN A C 1
ATOM 1084 O O . ASN A 1 140 ? 29.209 -33.998 -13.774 1.00 45.00 140 ASN A O 1
ATOM 1088 N N . PRO A 1 141 ? 30.740 -33.011 -15.090 1.00 43.12 141 PRO A N 1
ATOM 1089 C CA . PRO A 1 141 ? 31.427 -34.250 -15.408 1.00 43.12 141 PRO A CA 1
ATOM 1090 C C . PRO A 1 141 ? 32.366 -34.571 -14.239 1.00 43.12 141 PRO A C 1
ATOM 1092 O O . PRO A 1 141 ? 33.132 -33.721 -13.782 1.00 43.12 141 PRO A O 1
ATOM 1095 N N . VAL A 1 142 ? 32.277 -35.793 -13.719 1.00 46.00 142 VAL A N 1
ATOM 1096 C CA . VAL A 1 142 ? 33.184 -36.272 -12.676 1.00 46.00 142 VAL A CA 1
ATOM 1097 C C . VAL A 1 142 ? 34.571 -36.460 -13.297 1.00 46.00 142 VAL A C 1
ATOM 1099 O O . VAL A 1 142 ? 34.742 -37.287 -14.184 1.00 46.00 142 VAL A O 1
ATOM 1102 N N . THR A 1 143 ? 35.565 -35.707 -12.833 1.00 43.25 143 THR A N 1
ATOM 1103 C CA . THR A 1 143 ? 36.985 -36.085 -12.932 1.00 43.25 143 THR A CA 1
ATOM 1104 C C . THR A 1 143 ? 37.748 -35.370 -11.822 1.00 43.25 143 THR A C 1
ATOM 1106 O O . THR A 1 143 ? 37.653 -34.154 -11.678 1.00 43.25 143 THR A O 1
ATOM 1109 N N . GLY A 1 144 ? 38.409 -36.165 -10.979 1.00 40.69 144 GLY A N 1
ATOM 1110 C CA . GLY A 1 144 ? 38.939 -35.767 -9.677 1.00 40.69 144 GLY A CA 1
ATOM 1111 C C . GLY A 1 144 ? 40.182 -34.878 -9.697 1.00 40.69 144 GLY A C 1
ATOM 1112 O O . GLY A 1 144 ? 40.871 -34.744 -10.703 1.00 40.69 144 GLY A O 1
ATOM 1113 N N . GLY A 1 145 ? 40.485 -34.317 -8.526 1.00 37.41 145 GLY A N 1
ATOM 1114 C CA . GLY A 1 145 ? 41.712 -33.570 -8.269 1.00 37.41 145 GLY A CA 1
ATOM 1115 C C . GLY A 1 145 ? 41.628 -32.777 -6.969 1.00 37.41 145 GLY A C 1
ATOM 1116 O O . GLY A 1 145 ? 40.894 -31.805 -6.867 1.00 37.41 145 GLY A O 1
ATOM 1117 N N . SER A 1 146 ? 42.365 -33.233 -5.967 1.00 43.53 146 SER A N 1
ATOM 1118 C CA . SER A 1 146 ? 42.544 -32.677 -4.625 1.00 43.53 146 SER A CA 1
ATOM 1119 C C . SER A 1 146 ? 43.177 -31.277 -4.592 1.00 43.53 146 SER A C 1
ATOM 1121 O O . SER A 1 146 ? 44.191 -31.067 -5.252 1.00 43.53 146 SER A O 1
ATOM 1123 N N . GLY A 1 147 ? 42.696 -30.395 -3.702 1.00 40.03 147 GLY A N 1
ATOM 1124 C CA . GLY A 1 147 ? 43.515 -29.314 -3.133 1.00 40.03 147 GLY A CA 1
ATOM 1125 C C . GLY A 1 147 ? 42.849 -27.944 -2.949 1.00 40.03 147 GLY A C 1
ATOM 1126 O O . GLY A 1 147 ? 42.519 -27.269 -3.913 1.00 40.03 147 GLY A O 1
ATOM 1127 N N . SER A 1 148 ? 42.841 -27.492 -1.690 1.00 39.25 148 SER A N 1
ATOM 1128 C CA . SER A 1 148 ? 42.857 -26.096 -1.205 1.00 39.25 148 SER A CA 1
ATOM 1129 C C . SER A 1 148 ? 41.563 -25.254 -1.142 1.00 39.25 148 SER A C 1
ATOM 1131 O O . SER A 1 148 ? 40.962 -24.892 -2.144 1.00 39.25 148 SER A O 1
ATOM 1133 N N . SER A 1 149 ? 41.278 -24.855 0.108 1.00 41.19 149 SER A N 1
ATOM 1134 C CA . SER A 1 149 ? 40.632 -23.615 0.572 1.00 41.19 149 SER A CA 1
ATOM 1135 C C . SER A 1 149 ? 39.121 -23.435 0.337 1.00 41.19 149 SER A C 1
ATOM 1137 O O . SER A 1 149 ? 38.682 -23.343 -0.807 1.00 41.19 149 SER A O 1
ATOM 1139 N N . PRO A 1 150 ? 38.299 -23.281 1.401 1.00 45.59 150 PRO A N 1
ATOM 1140 C CA . PRO A 1 150 ? 36.940 -22.788 1.224 1.00 45.59 150 PRO A CA 1
ATOM 1141 C C . PRO A 1 150 ? 37.001 -21.325 0.745 1.00 45.59 150 PRO A C 1
ATOM 1143 O O . PRO A 1 150 ? 37.739 -20.527 1.333 1.00 45.59 150 PRO A O 1
ATOM 1146 N N . PRO A 1 151 ? 36.258 -20.940 -0.307 1.00 45.84 151 PRO A N 1
ATOM 1147 C CA . PRO A 1 151 ? 36.128 -19.536 -0.667 1.00 45.84 151 PRO A CA 1
ATOM 1148 C C . PRO A 1 151 ? 35.430 -18.782 0.480 1.00 45.84 151 PRO A C 1
ATOM 1150 O O . PRO A 1 151 ? 34.653 -19.388 1.227 1.00 45.84 151 PRO A O 1
ATOM 1153 N N . PRO A 1 152 ? 35.682 -17.469 0.649 1.00 40.66 152 PRO A N 1
ATOM 1154 C CA . PRO A 1 152 ? 34.918 -16.665 1.594 1.00 40.66 152 PRO A CA 1
ATOM 1155 C C . PRO A 1 152 ? 33.438 -16.810 1.244 1.00 40.66 152 PRO A C 1
ATOM 1157 O O . PRO A 1 152 ? 33.087 -16.776 0.064 1.00 40.66 152 PRO A O 1
ATOM 1160 N N . ALA A 1 153 ? 32.594 -17.024 2.258 1.00 44.03 153 ALA A N 1
ATOM 1161 C CA . ALA A 1 153 ? 31.152 -17.145 2.103 1.00 44.03 153 ALA A CA 1
ATOM 1162 C C . ALA A 1 153 ? 30.642 -15.936 1.312 1.00 44.03 153 ALA A C 1
ATOM 1164 O O . ALA A 1 153 ? 30.497 -14.836 1.846 1.00 44.03 153 ALA A O 1
ATOM 1165 N N . ASN A 1 154 ? 30.445 -16.145 0.011 1.00 42.59 154 ASN A N 1
ATOM 1166 C CA . ASN A 1 154 ? 29.847 -15.175 -0.873 1.00 42.59 154 ASN A CA 1
ATOM 1167 C C . ASN A 1 154 ? 28.477 -14.914 -0.255 1.00 42.59 154 ASN A C 1
ATOM 1169 O O . ASN A 1 154 ? 27.700 -15.859 -0.095 1.00 42.59 154 ASN A O 1
ATOM 1173 N N . GLN A 1 155 ? 28.222 -13.681 0.186 1.00 45.72 155 GLN A N 1
ATOM 1174 C CA . GLN A 1 155 ? 26.896 -13.255 0.614 1.00 45.72 155 GLN A CA 1
ATOM 1175 C C . GLN A 1 155 ? 26.021 -13.340 -0.634 1.00 45.72 155 GLN A C 1
ATOM 1177 O O . GLN A 1 155 ? 25.864 -12.368 -1.366 1.00 45.72 155 GLN A O 1
ATOM 1182 N N . SER A 1 156 ? 25.550 -14.549 -0.944 1.00 41.41 156 SER A N 1
ATOM 1183 C CA . SER A 1 156 ? 24.629 -14.810 -2.030 1.00 41.41 156 SER A CA 1
ATOM 1184 C C . SER A 1 156 ? 23.481 -13.856 -1.792 1.00 41.41 156 SER A C 1
ATOM 1186 O O . SER A 1 156 ? 22.870 -13.933 -0.723 1.00 41.41 156 SER A O 1
ATOM 1188 N N . ALA A 1 157 ? 23.249 -12.938 -2.730 1.00 49.72 157 ALA A N 1
ATOM 1189 C CA . ALA A 1 157 ? 22.095 -12.059 -2.715 1.00 49.72 157 ALA A CA 1
ATOM 1190 C C . ALA A 1 157 ? 20.868 -12.959 -2.555 1.00 49.72 157 ALA A C 1
ATOM 1192 O O . ALA A 1 157 ? 20.441 -13.635 -3.496 1.00 49.72 157 ALA A O 1
ATOM 1193 N N . SER A 1 158 ? 20.399 -13.089 -1.315 1.00 52.50 158 SER A N 1
ATOM 1194 C CA . SER A 1 158 ? 19.352 -14.029 -0.968 1.00 52.50 158 SER A CA 1
ATOM 1195 C C . SER A 1 158 ? 18.125 -13.558 -1.714 1.00 52.50 158 SER A C 1
ATOM 1197 O O . SER A 1 158 ? 17.732 -12.398 -1.552 1.00 52.50 158 SER A O 1
ATOM 1199 N N . ARG A 1 159 ? 17.565 -14.435 -2.553 1.00 55.59 159 ARG A N 1
ATOM 1200 C CA . ARG A 1 159 ? 16.339 -14.161 -3.306 1.00 55.59 159 ARG A CA 1
ATOM 1201 C C . ARG A 1 159 ? 15.353 -13.438 -2.394 1.00 55.59 159 ARG A C 1
ATOM 1203 O O . ARG A 1 159 ? 15.147 -13.912 -1.271 1.00 55.59 159 ARG A O 1
ATOM 1210 N N . PRO A 1 160 ? 14.759 -12.313 -2.832 1.00 58.84 160 PRO A N 1
ATOM 1211 C CA . PRO A 1 160 ? 13.717 -11.680 -2.047 1.00 58.84 160 PRO A CA 1
ATOM 1212 C C . PRO A 1 160 ? 12.671 -12.743 -1.711 1.00 58.84 160 PRO A C 1
ATOM 1214 O O . PRO A 1 160 ? 12.254 -13.491 -2.591 1.00 58.84 160 PRO A O 1
ATOM 1217 N N . THR A 1 161 ? 12.256 -12.838 -0.451 1.00 59.78 161 THR A N 1
ATOM 1218 C CA . THR A 1 161 ? 11.348 -13.899 0.029 1.00 59.7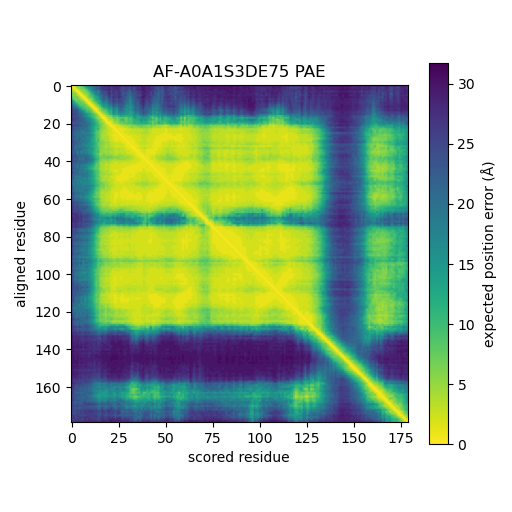8 161 THR A CA 1
ATOM 1219 C C . THR A 1 161 ? 10.010 -13.951 -0.715 1.00 59.78 161 THR A C 1
ATOM 1221 O O . THR A 1 161 ? 9.333 -14.973 -0.694 1.00 59.78 161 THR A O 1
ATOM 1224 N N . HIS A 1 162 ? 9.644 -12.862 -1.391 1.00 64.69 162 HIS A N 1
ATOM 1225 C CA . HIS A 1 162 ? 8.436 -12.724 -2.200 1.00 64.69 162 HIS A CA 1
ATOM 1226 C C . HIS A 1 162 ? 8.652 -13.001 -3.701 1.00 64.69 162 HIS A C 1
ATOM 1228 O O . HIS A 1 162 ? 7.696 -12.968 -4.471 1.00 64.69 162 HIS A O 1
ATOM 1234 N N . ALA A 1 163 ? 9.891 -13.241 -4.142 1.00 62.41 163 ALA A N 1
ATOM 1235 C CA . ALA A 1 163 ? 10.207 -13.465 -5.545 1.00 62.41 163 ALA A CA 1
ATOM 1236 C C . ALA A 1 163 ? 9.731 -14.858 -5.989 1.00 62.41 163 ALA A C 1
ATOM 1238 O O . ALA A 1 163 ? 10.070 -15.873 -5.378 1.00 62.41 163 ALA A O 1
ATOM 1239 N N . ARG A 1 164 ? 8.944 -14.898 -7.065 1.00 70.12 164 ARG A N 1
ATOM 1240 C CA . ARG A 1 164 ? 8.370 -16.116 -7.652 1.00 70.12 164 ARG A CA 1
ATOM 1241 C C . ARG A 1 164 ? 8.671 -16.177 -9.143 1.00 70.12 164 ARG A C 1
ATOM 1243 O O . ARG A 1 164 ? 8.981 -15.159 -9.750 1.00 70.12 164 ARG A O 1
ATOM 1250 N N . GLU A 1 165 ? 8.558 -17.362 -9.730 1.00 68.00 165 GLU A N 1
ATOM 1251 C CA . GLU A 1 165 ? 8.661 -17.517 -11.179 1.00 68.00 165 GLU A CA 1
ATOM 1252 C C . GLU A 1 165 ? 7.455 -16.858 -11.861 1.00 68.00 165 GLU A C 1
ATOM 1254 O O . GLU A 1 165 ? 6.305 -17.270 -11.678 1.00 68.00 165 GLU A O 1
ATOM 1259 N N . TYR A 1 166 ? 7.719 -15.791 -12.614 1.00 71.25 166 TYR A N 1
ATOM 1260 C CA . TYR A 1 166 ? 6.691 -15.019 -13.299 1.00 71.25 166 TYR A CA 1
ATOM 1261 C C . TYR A 1 166 ? 6.441 -15.614 -14.687 1.00 71.25 166 TYR A C 1
ATOM 1263 O O . TYR A 1 166 ? 7.290 -15.539 -15.574 1.00 71.25 166 TYR A O 1
ATOM 1271 N N . HIS A 1 167 ? 5.260 -16.198 -14.878 1.00 72.00 167 HIS A N 1
ATOM 1272 C CA . HIS A 1 167 ? 4.836 -16.753 -16.160 1.00 72.00 167 HIS A CA 1
ATOM 1273 C C . HIS A 1 167 ? 4.151 -15.649 -16.974 1.00 72.00 167 HIS A C 1
ATOM 1275 O O . HIS A 1 167 ? 2.957 -15.398 -16.835 1.00 72.00 167 HIS A O 1
ATOM 1281 N N . PHE A 1 168 ? 4.925 -14.937 -17.797 1.00 67.00 168 PHE A N 1
ATOM 1282 C CA . PHE A 1 168 ? 4.448 -13.749 -18.524 1.00 67.00 168 PHE A CA 1
ATOM 1283 C C . PHE A 1 168 ? 3.297 -14.029 -19.498 1.00 67.00 168 PHE A C 1
ATOM 1285 O O . PHE A 1 168 ? 2.474 -13.144 -19.717 1.00 67.00 168 PHE A O 1
ATOM 1292 N N . LEU A 1 169 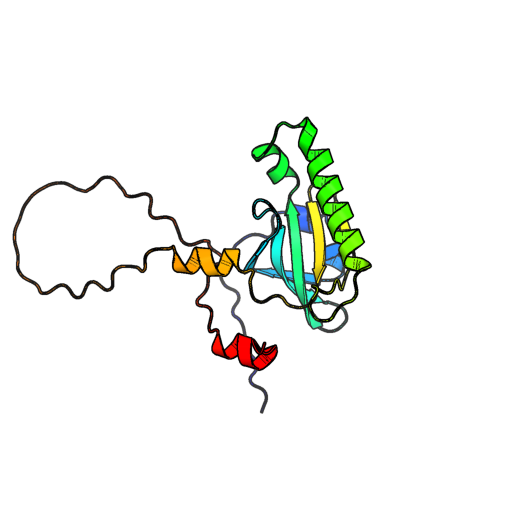? 3.192 -15.259 -20.007 1.00 58.88 169 LEU A N 1
ATOM 1293 C CA . LEU A 1 169 ? 2.082 -15.685 -20.864 1.00 58.88 169 LEU A CA 1
ATOM 1294 C C . LEU A 1 169 ? 0.726 -15.549 -20.146 1.00 58.88 169 LEU A C 1
ATOM 1296 O O . LEU A 1 169 ? -0.242 -15.096 -20.749 1.00 58.88 169 LEU A O 1
ATOM 1300 N N . ASP A 1 170 ? 0.661 -15.831 -18.840 1.00 55.84 170 ASP A N 1
ATOM 1301 C CA . ASP A 1 170 ? -0.571 -15.676 -18.052 1.00 55.84 170 ASP A CA 1
ATOM 1302 C C . ASP A 1 170 ? -0.914 -14.197 -17.787 1.00 55.84 170 ASP A C 1
ATOM 1304 O O . ASP A 1 170 ? -2.086 -13.830 -17.664 1.00 55.84 170 ASP A O 1
ATOM 1308 N N . ILE A 1 171 ? 0.104 -13.330 -17.712 1.00 59.06 171 ILE A N 1
ATOM 1309 C CA . ILE A 1 171 ? -0.051 -11.878 -17.514 1.00 59.06 171 ILE A CA 1
ATOM 1310 C C . ILE A 1 171 ? -0.605 -11.232 -18.788 1.00 59.06 171 ILE A C 1
ATOM 1312 O O . ILE A 1 171 ? -1.534 -10.421 -18.734 1.00 59.06 171 ILE A O 1
ATOM 1316 N N . GLU A 1 172 ? -0.052 -11.619 -19.935 1.00 54.03 172 GLU A N 1
ATOM 1317 C CA . GLU A 1 172 ? -0.433 -11.111 -21.248 1.00 54.03 172 GLU A CA 1
ATOM 1318 C C . GLU A 1 172 ? -1.871 -11.480 -21.618 1.00 54.03 172 GLU A C 1
ATOM 1320 O O . GLU A 1 172 ? -2.607 -10.636 -22.122 1.00 54.03 172 GLU A O 1
ATOM 1325 N N . ILE A 1 173 ? -2.318 -12.691 -21.283 1.00 52.38 173 ILE A N 1
ATOM 1326 C CA . ILE A 1 173 ? -3.678 -13.155 -21.592 1.00 52.38 173 ILE A CA 1
ATOM 1327 C C . ILE A 1 173 ? -4.747 -12.418 -20.762 1.00 52.38 173 ILE A C 1
ATOM 1329 O O . ILE A 1 173 ? -5.870 -12.238 -21.234 1.00 52.38 173 ILE A O 1
ATOM 1333 N N . LYS A 1 174 ? -4.430 -11.967 -19.538 1.00 48.38 174 LYS A N 1
ATOM 1334 C CA . LYS A 1 174 ? -5.411 -11.329 -18.639 1.00 48.38 174 LYS A CA 1
ATOM 1335 C C . LYS A 1 174 ? -5.569 -9.821 -18.862 1.00 48.38 174 LYS A C 1
ATOM 1337 O O . LYS A 1 174 ? -6.667 -9.306 -18.661 1.00 48.38 174 LYS A O 1
ATOM 1342 N N . TYR A 1 175 ? -4.504 -9.123 -19.265 1.00 50.75 175 TYR A N 1
ATOM 1343 C CA . TYR A 1 175 ? -4.508 -7.656 -19.380 1.00 50.75 175 TYR A CA 1
ATOM 1344 C C . TYR A 1 175 ? -4.014 -7.113 -20.726 1.00 50.75 175 TYR A C 1
ATOM 1346 O O . TYR A 1 175 ? -4.165 -5.918 -20.964 1.00 50.75 175 TYR A O 1
ATOM 1354 N N . GLY A 1 176 ? -3.478 -7.964 -21.608 1.00 45.44 176 GLY A N 1
ATOM 1355 C CA . GLY A 1 176 ? -2.873 -7.564 -22.875 1.00 45.44 176 GLY A CA 1
ATOM 1356 C C . GLY A 1 176 ? -1.598 -6.748 -22.660 1.00 45.44 176 GLY A C 1
ATOM 1357 O O . GLY A 1 176 ? -1.652 -5.591 -22.262 1.00 45.44 176 GLY A O 1
ATOM 1358 N N . VAL A 1 177 ? -0.430 -7.288 -23.016 1.00 48.69 177 VAL A N 1
ATOM 1359 C CA . VAL A 1 177 ? 0.789 -6.458 -23.193 1.00 48.69 177 VAL A CA 1
ATOM 1360 C C . VAL A 1 177 ? 0.756 -5.746 -24.565 1.00 48.69 177 VAL A C 1
ATOM 1362 O O . VAL A 1 177 ? 1.761 -5.264 -25.081 1.00 48.69 177 VAL A O 1
ATOM 1365 N N . ALA A 1 178 ? -0.420 -5.657 -25.188 1.00 43.25 178 ALA A N 1
ATOM 1366 C CA . ALA A 1 178 ? -0.594 -5.136 -26.531 1.00 43.25 178 ALA A CA 1
ATOM 1367 C C . ALA A 1 178 ? -0.700 -3.598 -26.540 1.00 43.25 178 ALA A C 1
ATOM 1369 O O . ALA A 1 178 ? -1.787 -3.046 -26.384 1.00 43.25 178 ALA A O 1
ATOM 1370 N N . GLN A 1 179 ? 0.467 -2.989 -26.791 1.00 39.91 179 GLN A N 1
ATOM 1371 C CA . GLN A 1 179 ? 0.737 -1.750 -27.551 1.00 39.91 179 GLN A CA 1
ATOM 1372 C C . GLN A 1 179 ? 0.330 -0.387 -26.955 1.00 39.91 179 GLN A C 1
ATOM 1374 O O . GLN A 1 179 ? -0.861 -0.093 -26.705 1.00 39.91 179 GLN A O 1
#

Radius of gyration: 20.35 Å; Cα contacts (8 Å, |Δi|>4): 222; chains: 1; bounding box: 61×51×42 Å

Organism: Diaphorina citri (NCBI:txid121845)

Sequence (179 aa):
MFSKLKHGVGGGGGASGYLENNAIGQYFEIGKHVSSAGPEMVWKIHDGVRRSDGKEVSIFIFEKKMAEKLHKPKRKETVTEILRLGVKQLEVYRHPKILSVLHPIEECPDALAFATEPVYASLASILAFQESPAPNHSTNPVTGGSGSSPPPANQSASRPTHAREYHFLDIEIKYGVAQ

InterPro domains:
  IPR051177 Catalytically Inactive Kinase-Related Protein [PTHR12984] (29-179)

Mean predicted aligned error: 13.6 Å

pLDDT: mean 73.73, std 22.22, range [28.89, 97.56]

Nearest PDB structures (foldseek):
  1ql6-assembly1_A  TM=8.190E-01  e=8.912E-04  Oryctolagus cuniculus
  2phk-assembly1_A-2  TM=8.095E-01  e=1.207E-03  Oryctolagus cuniculus
  8jfk-assembly1_C  TM=8.083E-01  e=1.207E-03  Homo sapiens
  6fad-assembly3_C  TM=5.649E-01  e=4.324E-02  Homo sapiens
  5my8-assembly1_A  TM=5.069E-01  e=1.965E-02  Homo sapiens

Secondary structure (DSSP, 8-state):
----------------TTTTTSTHHHHEEEEEEEEEESGGG-EEEEEEEETTT--EEEEEEEEHHHHHHHS-GGGHHHHHHHHHHHHHHHHH---TTSPPEEEEEEE-SSEEEEEES-----HHHHHHHHSSPPP----PPP-------PPP--------TT-----HHHHHHHH----

Foldseek 3Di:
DDDDPPDDDDDDPDPPCVVVQWCVVVQKDWADFAEFDDPPSQWTWTWIAGPPPRDIKIKTKGFLVVVVVVDPPVCSVVVVVVVLVVQVVLCVDDDPPGWHWPAHWIDDPTMIMGITHDDNYDPVLVVLLVPQDDPDPPPDDDDDDDDDDDDPPDPRPPRDPNRDDDPVVVVCVPRNPPD

Solvent-accessible surface area (backbone atoms only — not comparable to full-atom values): 11176 Å² total; per-residue (Å²): 135,85,84,80,83,80,78,77,92,78,81,89,76,76,81,56,72,60,51,79,68,27,71,59,54,79,51,29,49,79,55,58,67,44,30,38,36,72,79,92,50,52,30,38,31,19,41,28,31,32,68,89,79,65,45,70,25,20,34,39,38,32,55,52,67,56,39,49,76,77,37,64,69,87,43,30,62,55,53,52,51,54,54,53,51,52,51,59,49,40,64,70,55,85,48,98,91,48,79,52,62,75,38,73,82,38,78,40,100,49,29,43,35,34,30,25,57,67,66,86,64,33,70,66,39,54,51,55,45,71,72,33,79,72,79,76,84,72,83,71,80,92,75,88,81,91,83,84,79,84,74,77,83,70,81,65,72,68,66,58,92,46,53,68,91,79,62,61,70,64,53,35,76,75,71,53,81,76,127